Protein AF-A0A016V0Q5-F1 (afdb_monomer)

Secondary structure (DSSP, 8-state):
-----------TT--PPPP-S--THHHHHHHHHHHHHHHHHHHHHHHHHHHTT--HHHHHHHHHHHHHHHHHHHHHHHSTTT-EEEETTTTEEEE-TTS-HHHHHHHHHHHHHHHHHHHHHHHHHHHHHHHHTT---TT-HHHHHHHHHHHHHHHHHHHHHHHHHHS------HHHHHHHHHHHHHHHHHHHHHHHHH-HHHHHHHHHHHHHHHHHHHS-------------------------

Structure (mmCIF, N/CA/C/O backbone):
data_AF-A0A016V0Q5-F1
#
_entry.id   AF-A0A016V0Q5-F1
#
loop_
_atom_site.group_PDB
_atom_site.id
_atom_site.type_symbol
_atom_site.label_atom_id
_atom_site.label_alt_id
_atom_site.label_comp_id
_atom_site.label_asym_id
_atom_site.label_entity_id
_atom_site.label_seq_id
_atom_site.pdbx_PDB_ins_code
_atom_site.Cartn_x
_atom_site.Cartn_y
_atom_site.Cartn_z
_atom_site.occupancy
_atom_site.B_iso_or_equiv
_atom_site.auth_seq_id
_atom_site.auth_comp_id
_atom_site.auth_asym_id
_atom_site.auth_atom_id
_atom_site.pdbx_PDB_model_num
ATOM 1 N N . MET A 1 1 ? 42.766 -2.262 -59.649 1.00 47.91 1 MET A N 1
ATOM 2 C CA . MET A 1 1 ? 41.837 -3.301 -59.162 1.00 47.91 1 MET A CA 1
ATOM 3 C C . MET A 1 1 ? 42.446 -3.826 -57.871 1.00 47.91 1 MET A C 1
ATOM 5 O O . MET A 1 1 ? 43.380 -4.606 -57.930 1.00 47.91 1 MET A O 1
ATOM 9 N N . SER A 1 2 ? 42.075 -3.231 -56.739 1.00 48.84 2 SER A N 1
ATOM 10 C CA . SER A 1 2 ? 42.578 -3.596 -55.410 1.00 48.84 2 SER A CA 1
ATOM 11 C C . SER A 1 2 ? 41.352 -3.716 -54.520 1.00 48.84 2 SER A C 1
ATOM 13 O O . SER A 1 2 ? 40.612 -2.743 -54.363 1.00 48.84 2 SER A O 1
ATOM 15 N N . GLU A 1 3 ? 41.084 -4.938 -54.082 1.00 49.19 3 GLU A N 1
ATOM 16 C CA . GLU A 1 3 ? 39.946 -5.313 -53.258 1.00 49.19 3 GLU A CA 1
ATOM 17 C C . GLU A 1 3 ? 40.063 -4.684 -51.869 1.00 49.19 3 GLU A C 1
ATOM 19 O O . GLU A 1 3 ? 41.097 -4.765 -51.210 1.00 49.19 3 GLU A O 1
ATOM 24 N N . SER A 1 4 ? 38.969 -4.084 -51.416 1.00 66.00 4 SER A N 1
ATOM 25 C CA . SER A 1 4 ? 38.700 -3.865 -50.001 1.00 66.00 4 SER A CA 1
ATOM 26 C C . SER A 1 4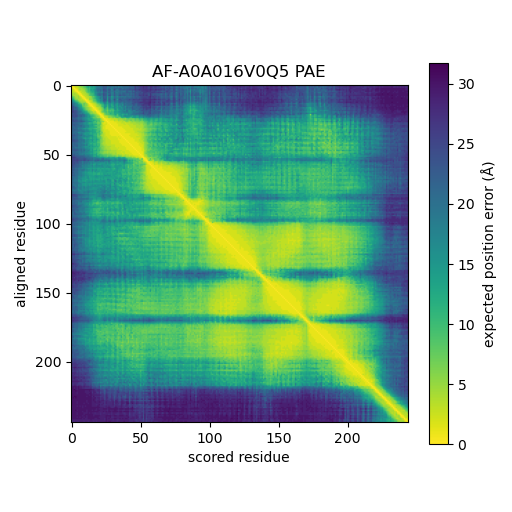 ? 37.339 -4.493 -49.730 1.00 66.00 4 SER A C 1
ATOM 28 O O . SER A 1 4 ? 36.365 -4.092 -50.373 1.00 66.00 4 SER A O 1
ATOM 30 N N . PRO A 1 5 ? 37.272 -5.539 -48.890 1.00 56.88 5 PRO A N 1
ATOM 31 C CA . PRO A 1 5 ? 36.269 -5.516 -47.829 1.00 56.88 5 PRO A CA 1
ATOM 32 C C . PRO A 1 5 ? 36.688 -6.340 -46.594 1.00 56.88 5 PRO A C 1
ATOM 34 O O . PRO A 1 5 ? 36.552 -7.556 -46.569 1.00 56.88 5 PRO A O 1
ATOM 37 N N . ASN A 1 6 ? 37.111 -5.669 -45.523 1.00 55.44 6 ASN A N 1
ATOM 38 C CA . ASN A 1 6 ? 36.956 -6.176 -44.152 1.00 55.44 6 ASN A CA 1
ATOM 39 C C . ASN A 1 6 ? 35.984 -5.205 -43.465 1.00 55.44 6 ASN A C 1
ATOM 41 O O . ASN A 1 6 ? 36.398 -4.202 -42.894 1.00 55.44 6 ASN A O 1
ATOM 45 N N . LEU A 1 7 ? 34.692 -5.251 -43.791 1.00 54.62 7 LEU A N 1
ATOM 46 C CA . LEU A 1 7 ? 33.702 -6.146 -43.181 1.00 54.62 7 LEU A CA 1
ATOM 47 C C . LEU A 1 7 ? 33.735 -6.051 -41.649 1.00 54.62 7 LEU A C 1
ATOM 49 O O . LEU A 1 7 ? 34.247 -6.912 -40.940 1.00 54.62 7 LEU A O 1
ATOM 53 N N . LEU A 1 8 ? 33.225 -4.900 -41.195 1.00 50.59 8 LEU A N 1
ATOM 54 C CA . LEU A 1 8 ? 32.386 -4.716 -40.013 1.00 50.59 8 LEU A CA 1
ATOM 55 C C . LEU A 1 8 ? 32.055 -6.032 -39.305 1.00 50.59 8 LEU A C 1
ATOM 57 O O . LEU A 1 8 ? 31.100 -6.727 -39.644 1.00 50.59 8 LEU A O 1
ATOM 61 N N . LYS A 1 9 ? 32.825 -6.330 -38.262 1.00 51.62 9 LYS A N 1
ATOM 62 C CA . LYS A 1 9 ? 32.357 -7.175 -37.172 1.00 51.62 9 LYS A CA 1
ATOM 63 C C . LYS A 1 9 ? 31.467 -6.288 -36.301 1.00 51.62 9 LYS A C 1
ATOM 65 O O . LYS A 1 9 ? 31.891 -5.772 -35.274 1.00 51.62 9 LYS A O 1
ATOM 70 N N . GLU A 1 10 ? 30.271 -6.001 -36.810 1.00 48.97 10 GLU A N 1
ATOM 71 C CA . GLU A 1 10 ? 29.167 -5.495 -36.003 1.00 48.97 10 GLU A CA 1
ATOM 72 C C . GLU A 1 10 ? 28.909 -6.539 -34.916 1.00 48.97 10 GLU A C 1
ATOM 74 O O . GLU A 1 10 ? 28.424 -7.636 -35.194 1.00 48.97 10 GLU A O 1
ATOM 79 N N . ASP A 1 11 ? 29.286 -6.211 -33.681 1.00 49.66 11 ASP A N 1
ATOM 80 C CA . ASP A 1 11 ? 28.879 -6.916 -32.464 1.00 49.66 11 ASP A CA 1
ATOM 81 C C . ASP A 1 11 ? 27.361 -6.719 -32.275 1.00 49.66 11 ASP A C 1
ATOM 83 O O . ASP A 1 11 ? 26.870 -5.987 -31.412 1.00 49.66 11 ASP A O 1
ATOM 87 N N . ALA A 1 12 ? 26.587 -7.354 -33.153 1.00 52.38 12 ALA A N 1
ATOM 88 C CA . ALA A 1 12 ? 25.134 -7.352 -33.185 1.00 52.38 12 ALA A CA 1
ATOM 89 C C . ALA A 1 12 ? 24.576 -8.279 -32.097 1.00 52.38 12 ALA A C 1
ATOM 91 O O . ALA A 1 12 ? 23.936 -9.285 -32.375 1.00 52.38 12 ALA A O 1
ATOM 92 N N . THR A 1 13 ? 24.857 -7.973 -30.832 1.00 51.50 13 THR A N 1
ATOM 93 C CA . THR A 1 13 ? 24.106 -8.510 -29.680 1.00 51.50 13 THR A CA 1
ATOM 94 C C . THR A 1 13 ? 24.112 -7.583 -28.464 1.00 51.50 13 THR A C 1
ATOM 96 O O . THR A 1 13 ? 23.565 -7.946 -27.422 1.00 51.50 13 THR A O 1
ATOM 99 N N . GLN A 1 14 ? 24.631 -6.353 -28.563 1.00 49.28 14 GLN A N 1
ATOM 100 C CA . GLN A 1 14 ? 24.276 -5.330 -27.580 1.00 49.28 14 GLN A CA 1
ATOM 101 C C . GLN A 1 14 ? 22.869 -4.822 -27.884 1.00 49.28 14 GLN A C 1
ATOM 103 O O . GLN A 1 14 ? 22.665 -3.872 -28.637 1.00 49.28 14 GLN A O 1
ATOM 108 N N . SER A 1 15 ? 21.886 -5.500 -27.285 1.00 51.50 15 SER A N 1
ATOM 109 C CA . SER A 1 15 ? 20.527 -4.983 -27.154 1.00 51.50 15 SER A CA 1
ATOM 110 C C . SER A 1 15 ? 20.625 -3.527 -26.685 1.00 51.50 15 SER A C 1
ATOM 112 O O . SER A 1 15 ? 21.307 -3.290 -25.680 1.00 51.50 15 SER A O 1
ATOM 114 N N . PRO A 1 16 ? 20.010 -2.561 -27.396 1.00 53.88 16 PRO A N 1
ATOM 115 C CA . PRO A 1 16 ? 20.148 -1.145 -27.092 1.00 53.88 16 PRO A CA 1
ATOM 116 C C . PRO A 1 16 ? 19.863 -0.938 -25.611 1.00 53.88 16 PRO A C 1
ATOM 118 O O . PRO A 1 16 ? 18.798 -1.316 -25.115 1.00 53.88 16 PRO A O 1
ATOM 121 N N . VAL A 1 17 ? 20.860 -0.420 -24.890 1.00 54.56 17 VAL A N 1
ATOM 122 C CA . VAL A 1 17 ? 20.711 -0.107 -23.472 1.00 54.56 17 VAL A CA 1
ATOM 123 C C . VAL A 1 17 ? 19.521 0.845 -23.381 1.00 54.56 17 VAL A C 1
ATOM 125 O O . VAL A 1 17 ? 19.552 1.887 -24.044 1.00 54.56 17 VAL A O 1
ATOM 128 N N . PRO A 1 18 ? 18.452 0.495 -22.638 1.00 54.84 18 PRO A N 1
ATOM 129 C CA . PRO A 1 18 ? 17.281 1.348 -22.567 1.00 54.84 18 PRO A CA 1
ATOM 130 C C . PRO A 1 18 ? 17.731 2.732 -22.086 1.00 54.84 18 PRO A C 1
ATOM 132 O O . PRO A 1 18 ? 18.557 2.807 -21.165 1.00 54.84 18 PRO A O 1
ATOM 135 N N . PRO A 1 19 ? 17.253 3.816 -22.724 1.00 54.72 19 PRO A N 1
ATOM 136 C CA . PRO A 1 19 ? 17.649 5.170 -22.369 1.00 54.72 19 PRO A CA 1
ATOM 137 C C . PRO A 1 19 ? 17.478 5.344 -20.864 1.00 54.72 19 PRO A C 1
ATOM 139 O O . PRO A 1 19 ? 16.467 4.925 -20.298 1.00 54.72 19 PRO A O 1
ATOM 142 N N . GLN A 1 20 ? 18.502 5.894 -20.206 1.00 51.09 20 GLN A N 1
ATOM 143 C CA . GLN A 1 20 ? 18.468 6.122 -18.767 1.00 51.09 20 GLN A CA 1
ATOM 144 C C . GLN A 1 20 ? 17.274 7.028 -18.454 1.00 51.09 20 GLN A C 1
ATOM 146 O O . GLN A 1 20 ? 17.322 8.232 -18.671 1.00 51.09 20 GLN A O 1
ATOM 151 N N . LEU A 1 21 ? 16.189 6.414 -17.984 1.00 54.53 21 LEU A N 1
ATOM 152 C CA . LEU A 1 21 ? 14.854 7.013 -17.938 1.00 54.53 21 LEU A CA 1
ATOM 153 C C . LEU A 1 21 ? 14.739 8.159 -16.926 1.00 54.53 21 LEU A C 1
ATOM 155 O O . LEU A 1 21 ? 13.796 8.938 -16.966 1.00 54.53 21 LEU A O 1
ATOM 159 N N . PHE A 1 22 ? 15.726 8.270 -16.043 1.00 50.59 22 PHE A N 1
ATOM 160 C CA . PHE A 1 22 ? 15.917 9.411 -15.170 1.00 50.59 22 PHE A CA 1
ATOM 161 C C . PHE A 1 22 ? 17.346 9.905 -15.366 1.00 50.59 22 PHE A C 1
ATOM 163 O O . PHE A 1 22 ? 18.276 9.107 -15.249 1.00 50.59 22 PHE A O 1
ATOM 170 N N . VAL A 1 23 ? 17.554 11.190 -15.631 1.00 56.53 23 VAL A N 1
ATOM 171 C CA . VAL A 1 23 ? 18.881 11.821 -15.619 1.00 56.53 23 VAL A CA 1
ATOM 172 C C . VAL A 1 23 ? 18.767 13.100 -14.795 1.00 56.53 23 VAL A C 1
ATOM 174 O O . VAL A 1 23 ? 17.852 13.888 -14.999 1.00 56.53 23 VAL A O 1
ATOM 177 N N . GLY A 1 24 ? 19.683 13.307 -13.847 1.00 68.31 24 GLY A N 1
ATOM 178 C CA . GLY A 1 24 ? 19.730 14.532 -13.046 1.00 68.31 24 GLY A CA 1
ATOM 179 C C . GLY A 1 24 ? 18.735 14.572 -11.880 1.00 68.31 24 GLY A C 1
ATOM 180 O O . GLY A 1 24 ? 18.613 13.615 -11.118 1.00 68.31 24 GLY A O 1
ATOM 181 N N . ILE A 1 25 ? 18.077 15.720 -11.714 1.00 66.75 25 ILE A N 1
ATOM 182 C CA . ILE A 1 25 ? 17.322 16.125 -10.515 1.00 66.75 25 ILE A CA 1
ATOM 183 C C . ILE A 1 25 ? 16.126 15.199 -10.207 1.00 66.75 25 ILE A C 1
ATOM 185 O O . ILE A 1 25 ? 15.835 14.938 -9.038 1.00 66.75 25 ILE A O 1
ATOM 189 N N . ASP A 1 26 ? 15.499 14.618 -11.231 1.00 56.09 26 ASP A N 1
ATOM 190 C CA . ASP A 1 26 ? 14.324 13.748 -11.078 1.00 56.09 26 ASP A CA 1
ATOM 191 C C . ASP A 1 26 ? 14.643 12.420 -10.367 1.00 56.09 26 ASP A C 1
ATOM 193 O O . ASP A 1 26 ? 13.790 11.866 -9.666 1.00 56.09 26 ASP A O 1
ATOM 197 N N . ARG A 1 27 ? 15.894 11.931 -10.464 1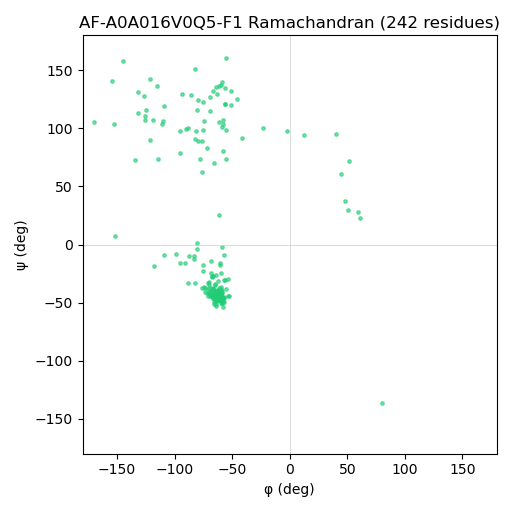.00 56.72 27 ARG A N 1
ATOM 198 C CA . ARG A 1 27 ? 16.356 10.764 -9.684 1.00 56.72 27 ARG A CA 1
ATOM 199 C C . ARG A 1 27 ? 16.323 11.064 -8.197 1.00 56.72 27 ARG A C 1
ATOM 201 O O . ARG A 1 27 ? 15.816 10.269 -7.413 1.00 56.72 27 ARG A O 1
ATOM 208 N N . THR A 1 28 ? 16.858 12.219 -7.815 1.00 63.59 28 THR A N 1
ATOM 209 C CA . THR A 1 28 ? 16.992 12.603 -6.411 1.00 63.59 28 THR A CA 1
ATOM 210 C C . THR A 1 28 ? 15.623 12.759 -5.761 1.00 63.59 28 THR A C 1
ATOM 212 O O . THR A 1 28 ? 15.415 12.247 -4.665 1.00 63.59 28 THR A O 1
ATOM 215 N N . TYR A 1 29 ? 14.661 13.385 -6.446 1.00 64.56 29 TYR A N 1
ATOM 216 C CA . TYR A 1 29 ? 13.299 13.509 -5.925 1.00 64.56 29 TYR A CA 1
ATOM 217 C C . TYR A 1 29 ? 12.587 12.165 -5.801 1.00 64.56 29 TYR A C 1
ATOM 219 O O . TYR A 1 29 ? 11.962 11.916 -4.775 1.00 64.56 29 TYR A O 1
ATOM 227 N N . THR A 1 30 ? 12.735 11.277 -6.787 1.00 57.47 30 THR A N 1
ATOM 228 C CA . THR A 1 30 ? 12.128 9.938 -6.739 1.00 57.47 30 THR A CA 1
ATOM 229 C C . THR A 1 30 ? 12.682 9.117 -5.572 1.00 57.47 30 THR A C 1
ATOM 231 O O . THR A 1 30 ? 11.919 8.524 -4.814 1.00 57.47 30 THR A O 1
ATOM 234 N N . VAL A 1 31 ? 14.003 9.146 -5.360 1.00 61.12 31 VAL A N 1
ATOM 235 C CA . VAL A 1 31 ? 14.663 8.449 -4.243 1.00 61.12 31 VAL A CA 1
ATOM 236 C C . VAL A 1 31 ? 14.261 9.040 -2.891 1.00 61.12 31 VAL A C 1
ATOM 238 O O . VAL A 1 31 ? 13.959 8.291 -1.962 1.00 61.12 31 VAL A O 1
ATOM 241 N N . LEU A 1 32 ? 14.225 10.371 -2.762 1.00 64.69 32 LEU A N 1
ATOM 242 C CA . LEU A 1 32 ? 13.793 11.034 -1.527 1.00 64.69 32 LEU A CA 1
ATOM 243 C C . LEU A 1 32 ? 12.330 10.721 -1.202 1.00 64.69 32 LEU A C 1
ATOM 245 O O . LEU A 1 32 ? 12.009 10.434 -0.051 1.00 64.69 32 LEU A O 1
ATOM 249 N N . TRP A 1 33 ? 11.463 10.733 -2.213 1.00 67.38 33 TRP A N 1
ATOM 250 C CA . TRP A 1 33 ? 10.048 10.408 -2.071 1.00 67.38 33 TRP A CA 1
ATOM 251 C C . TRP A 1 33 ? 9.839 8.954 -1.645 1.00 67.38 33 TRP A C 1
ATOM 253 O O . TRP A 1 33 ? 9.130 8.690 -0.675 1.00 67.38 33 TRP A O 1
ATOM 263 N N . TYR A 1 34 ? 10.520 8.015 -2.303 1.00 59.78 34 TYR A N 1
ATOM 264 C CA . TYR A 1 34 ? 10.454 6.597 -1.958 1.00 59.78 34 TYR A CA 1
ATOM 265 C C . TYR A 1 34 ? 10.977 6.325 -0.543 1.00 59.78 34 TYR A C 1
ATOM 267 O O . TYR A 1 34 ? 10.325 5.642 0.246 1.00 59.78 34 TYR A O 1
ATOM 275 N N . SER A 1 35 ? 12.119 6.916 -0.183 1.00 60.16 35 SER A N 1
ATOM 276 C CA . SER A 1 35 ? 12.680 6.822 1.168 1.00 60.16 35 SER A CA 1
ATOM 277 C C . SER A 1 35 ? 11.705 7.369 2.218 1.00 60.16 35 SER A C 1
ATOM 279 O O . SER A 1 35 ? 11.491 6.745 3.258 1.00 60.16 35 SER A O 1
ATOM 281 N N . PHE A 1 36 ? 11.033 8.486 1.930 1.00 69.38 36 PHE A N 1
ATOM 282 C CA . PHE A 1 36 ? 10.023 9.065 2.813 1.00 69.38 36 PHE A CA 1
ATOM 283 C C . PHE A 1 36 ? 8.787 8.167 2.984 1.00 69.38 36 PHE A C 1
ATOM 285 O O . PHE A 1 36 ? 8.355 7.933 4.115 1.00 69.38 36 PHE A O 1
ATOM 292 N N . LEU A 1 37 ? 8.229 7.629 1.895 1.00 64.75 37 LEU A N 1
ATOM 293 C CA . LEU A 1 37 ? 7.067 6.737 1.964 1.00 64.75 37 LEU A CA 1
ATOM 294 C C . LEU A 1 37 ? 7.406 5.418 2.669 1.00 64.75 37 LEU A C 1
ATOM 296 O O . LEU A 1 37 ? 6.677 4.989 3.561 1.00 64.75 37 LEU A O 1
ATOM 300 N N . SER A 1 38 ? 8.547 4.814 2.334 1.00 62.56 38 SER A N 1
ATOM 301 C CA . SER A 1 38 ? 9.012 3.563 2.941 1.00 62.56 38 SER A CA 1
ATOM 302 C C . SER A 1 38 ? 9.265 3.718 4.444 1.00 62.56 38 SER A C 1
ATOM 304 O O . SER A 1 38 ? 8.788 2.914 5.247 1.00 62.56 38 SER A O 1
ATOM 306 N N . THR A 1 39 ? 9.939 4.796 4.861 1.00 60.16 39 THR A N 1
ATOM 307 C CA . THR A 1 39 ? 10.167 5.069 6.290 1.00 60.16 39 THR A CA 1
ATOM 308 C C . THR A 1 39 ? 8.866 5.351 7.035 1.00 60.16 39 THR A C 1
ATOM 310 O O . THR A 1 39 ? 8.679 4.835 8.138 1.00 60.16 39 THR A O 1
ATOM 313 N N . SER A 1 40 ? 7.941 6.100 6.431 1.00 62.06 40 SER A N 1
ATOM 314 C CA . SER A 1 40 ? 6.627 6.380 7.020 1.00 62.06 40 SER A CA 1
ATOM 315 C C . SER A 1 40 ? 5.811 5.102 7.221 1.00 62.06 40 SER A C 1
ATOM 317 O O . SER A 1 40 ? 5.300 4.873 8.321 1.00 62.06 40 SER A O 1
ATOM 319 N N . SER A 1 41 ? 5.758 4.231 6.210 1.00 67.12 41 SER A N 1
ATOM 320 C CA . SER A 1 41 ? 5.031 2.961 6.296 1.00 67.12 41 SER A CA 1
ATOM 321 C C . SER A 1 41 ? 5.655 2.021 7.334 1.00 67.12 41 SER A C 1
ATOM 323 O O . SER A 1 41 ? 4.944 1.422 8.146 1.00 67.12 41 SER A O 1
ATOM 325 N N . LEU A 1 42 ? 6.990 1.951 7.407 1.00 66.56 42 LEU A N 1
ATOM 326 C CA . LEU A 1 42 ? 7.697 1.135 8.399 1.00 66.56 42 LEU A CA 1
ATOM 327 C C . LEU A 1 42 ? 7.437 1.631 9.827 1.00 66.56 42 LEU A C 1
ATOM 329 O O . LEU A 1 42 ? 7.144 0.826 10.713 1.00 66.56 42 LEU A O 1
ATOM 333 N N . ILE A 1 43 ? 7.475 2.947 10.060 1.00 70.06 43 ILE A N 1
ATOM 334 C CA . ILE A 1 43 ? 7.138 3.545 11.363 1.00 70.06 43 ILE A CA 1
ATOM 335 C C . ILE A 1 43 ? 5.700 3.195 11.755 1.00 70.06 43 ILE A C 1
ATOM 337 O O . ILE A 1 43 ? 5.447 2.827 12.905 1.00 70.06 43 ILE A O 1
ATOM 341 N N . LEU A 1 44 ? 4.767 3.260 10.805 1.00 69.94 44 LEU A N 1
ATOM 342 C CA . LEU A 1 44 ? 3.358 2.960 11.035 1.00 69.94 44 LEU A CA 1
ATOM 343 C C . LEU A 1 44 ? 3.134 1.481 11.394 1.00 69.94 44 LEU A C 1
ATOM 345 O O . LEU A 1 44 ? 2.424 1.180 12.357 1.00 69.94 44 LEU A O 1
ATOM 349 N N . HIS A 1 45 ? 3.809 0.559 10.706 1.00 68.50 45 HIS A N 1
ATOM 350 C CA . HIS A 1 45 ? 3.767 -0.871 11.020 1.00 68.50 45 HIS A CA 1
ATOM 351 C C . HIS A 1 45 ? 4.411 -1.190 12.372 1.00 68.50 45 HIS A C 1
ATOM 353 O O . HIS A 1 45 ? 3.834 -1.931 13.170 1.00 68.50 45 HIS A O 1
ATOM 359 N N . MET A 1 46 ? 5.567 -0.595 12.678 1.00 67.75 46 MET A N 1
ATOM 360 C CA . MET A 1 46 ? 6.229 -0.765 13.976 1.00 67.75 46 MET A CA 1
ATOM 361 C C . MET A 1 46 ? 5.358 -0.242 15.119 1.00 67.75 46 MET A C 1
ATOM 363 O O . MET A 1 46 ? 5.229 -0.903 16.152 1.00 67.75 46 MET A O 1
ATOM 367 N N . PHE A 1 47 ? 4.695 0.900 14.920 1.00 70.81 47 PHE A N 1
ATOM 368 C CA . PHE A 1 47 ? 3.729 1.433 15.873 1.00 70.81 47 PHE A CA 1
ATOM 369 C C . PHE A 1 47 ? 2.550 0.476 16.078 1.00 70.81 47 PHE A C 1
ATOM 371 O O . PHE A 1 47 ? 2.162 0.218 17.216 1.00 70.81 47 PHE A O 1
ATOM 378 N N . PHE A 1 48 ? 2.007 -0.098 15.002 1.00 64.88 48 PHE A N 1
ATOM 379 C CA . PHE A 1 48 ? 0.896 -1.046 15.082 1.00 64.88 48 PHE A CA 1
ATOM 380 C C . PHE A 1 48 ? 1.275 -2.336 15.821 1.00 64.88 48 PHE A C 1
ATOM 382 O O . PHE A 1 48 ? 0.532 -2.785 16.696 1.00 64.88 48 PHE A O 1
ATOM 389 N N . ILE A 1 49 ? 2.447 -2.906 15.523 1.00 69.00 49 ILE A N 1
ATOM 390 C CA . ILE A 1 49 ? 2.977 -4.092 16.212 1.00 69.00 49 ILE A CA 1
ATOM 391 C C . ILE A 1 49 ? 3.127 -3.809 17.712 1.00 69.00 49 ILE A C 1
ATOM 393 O O . ILE A 1 49 ? 2.695 -4.618 18.536 1.00 69.00 49 ILE A O 1
ATOM 397 N N . PHE A 1 50 ? 3.672 -2.643 18.069 1.00 65.44 50 PHE A N 1
ATOM 398 C CA . PHE A 1 50 ? 3.853 -2.243 19.463 1.00 65.44 50 PHE A CA 1
ATOM 399 C C . PHE A 1 50 ? 2.515 -2.008 20.182 1.00 65.44 50 PHE A C 1
ATOM 401 O O . PHE A 1 50 ? 2.309 -2.511 21.285 1.00 65.44 50 PHE A O 1
ATOM 408 N N . ALA A 1 51 ? 1.570 -1.318 19.537 1.00 64.69 51 ALA A N 1
ATOM 409 C CA . ALA A 1 51 ? 0.243 -1.027 20.085 1.00 64.69 51 ALA A CA 1
ATOM 410 C C . ALA A 1 51 ? -0.600 -2.289 20.331 1.00 64.69 51 ALA A C 1
ATOM 412 O O . ALA A 1 51 ? -1.488 -2.297 21.182 1.00 64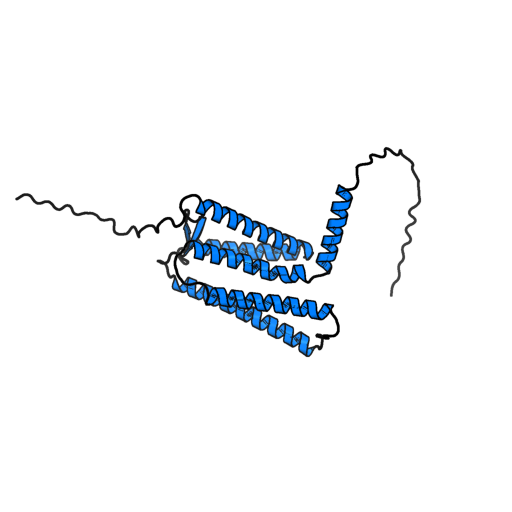.69 51 ALA A O 1
ATOM 413 N N . ARG A 1 52 ? -0.341 -3.372 19.592 1.00 65.50 52 ARG A N 1
ATOM 414 C CA . ARG A 1 52 ? -1.104 -4.619 19.709 1.00 65.50 52 ARG A CA 1
ATOM 415 C C . ARG A 1 52 ? -0.625 -5.519 20.855 1.00 65.50 52 ARG A C 1
ATOM 417 O O . ARG A 1 52 ? -1.319 -6.480 21.172 1.00 65.50 52 ARG A O 1
ATOM 424 N N . GLY A 1 53 ? 0.512 -5.208 21.491 1.00 62.78 53 GLY A N 1
ATOM 425 C CA . GLY A 1 53 ? 1.011 -5.932 22.669 1.00 62.78 53 GLY A CA 1
ATOM 426 C C . GLY A 1 53 ? 1.254 -7.426 22.426 1.00 62.78 53 GLY A C 1
ATOM 427 O O . GLY A 1 53 ? 1.109 -8.228 23.347 1.00 62.78 53 GLY A O 1
ATOM 428 N N . LEU A 1 54 ? 1.559 -7.802 21.180 1.00 62.44 54 LEU A N 1
ATOM 429 C CA . LEU A 1 54 ? 1.783 -9.189 20.773 1.00 62.44 54 LEU A CA 1
ATOM 430 C C . LEU A 1 54 ? 2.935 -9.815 21.573 1.00 62.44 54 LEU A C 1
ATOM 432 O O . LEU A 1 54 ? 3.962 -9.178 21.823 1.00 62.44 54 LEU A O 1
ATOM 436 N N . LEU A 1 55 ? 2.762 -11.079 21.967 1.00 66.25 55 LEU A N 1
ATOM 437 C CA . LEU A 1 55 ? 3.777 -11.824 22.705 1.00 66.25 55 LEU A CA 1
ATOM 438 C C . LEU A 1 55 ? 5.056 -11.945 21.866 1.00 66.25 55 LEU A C 1
ATOM 440 O O . LEU A 1 55 ? 5.016 -12.263 20.676 1.00 66.25 55 LEU A O 1
ATOM 444 N N . LEU A 1 56 ? 6.207 -11.735 22.511 1.00 72.06 56 LEU A N 1
ATOM 445 C CA . LEU A 1 56 ? 7.524 -11.715 21.862 1.00 72.06 56 LEU A CA 1
ATOM 446 C C . LEU A 1 56 ? 7.811 -12.985 21.035 1.00 72.06 56 LEU A C 1
ATOM 448 O O . LEU A 1 56 ? 8.550 -12.926 20.056 1.00 72.06 56 LEU A O 1
ATOM 452 N N . SER A 1 57 ? 7.241 -14.130 21.422 1.00 76.69 57 SER A N 1
ATOM 453 C CA . SER A 1 57 ? 7.383 -15.413 20.724 1.00 76.69 57 SER A CA 1
ATOM 454 C C . SER A 1 57 ? 6.666 -15.449 19.373 1.00 76.69 57 SER A C 1
ATOM 456 O O . SER A 1 57 ? 7.236 -15.945 18.403 1.00 76.69 57 SER A O 1
ATOM 458 N N . GLU A 1 58 ? 5.457 -14.894 19.280 1.00 76.00 58 GLU A N 1
ATOM 459 C CA . GLU A 1 58 ? 4.672 -14.873 18.037 1.00 76.00 58 GLU A CA 1
ATOM 460 C C . GLU A 1 58 ? 5.281 -13.907 17.018 1.00 76.00 58 GLU A C 1
ATOM 462 O O . GLU A 1 58 ? 5.383 -14.227 15.834 1.00 76.00 58 GLU A O 1
ATOM 467 N N . ILE A 1 59 ? 5.784 -12.760 17.492 1.00 74.81 59 ILE A N 1
ATOM 468 C CA . ILE A 1 59 ? 6.506 -11.795 16.652 1.00 74.81 59 ILE A CA 1
ATOM 469 C C . ILE A 1 59 ? 7.781 -12.425 16.084 1.00 74.81 59 ILE A C 1
ATOM 471 O O . ILE A 1 5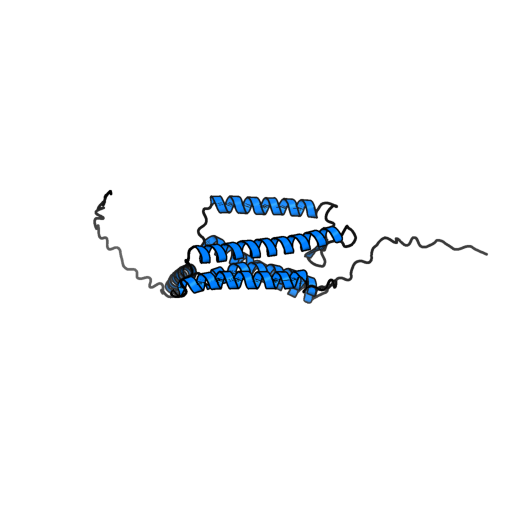9 ? 8.058 -12.267 14.899 1.00 74.81 59 ILE A O 1
ATOM 475 N N . ARG A 1 60 ? 8.546 -13.173 16.895 1.00 76.69 60 ARG A N 1
ATOM 476 C CA . ARG A 1 60 ? 9.764 -13.863 16.435 1.00 76.69 60 ARG A CA 1
ATOM 477 C C . ARG A 1 60 ? 9.472 -14.886 15.340 1.00 76.69 60 ARG A C 1
ATOM 479 O O . ARG A 1 60 ? 10.223 -14.940 14.372 1.00 76.69 60 ARG A O 1
ATOM 486 N N . LEU A 1 61 ? 8.396 -15.665 15.477 1.00 81.06 61 LEU A N 1
ATOM 487 C CA . LEU A 1 61 ? 8.003 -16.652 14.468 1.00 81.06 61 LEU A CA 1
ATOM 488 C C . LEU A 1 61 ? 7.574 -15.977 13.160 1.00 81.06 61 LEU A C 1
ATOM 490 O O . LEU A 1 61 ? 8.051 -16.366 12.097 1.00 81.06 61 LEU A O 1
ATOM 494 N N . MET A 1 62 ? 6.724 -14.945 13.232 1.00 71.75 62 MET A N 1
ATOM 495 C CA . MET A 1 62 ? 6.312 -14.184 12.047 1.00 71.75 62 MET A CA 1
ATOM 496 C C . MET A 1 62 ? 7.507 -13.523 11.358 1.00 71.75 62 MET A C 1
ATOM 498 O O . MET A 1 62 ? 7.642 -13.621 10.143 1.00 71.75 62 MET A O 1
ATOM 502 N N . LEU A 1 63 ? 8.408 -12.905 12.125 1.00 74.06 63 LEU A N 1
ATOM 503 C CA . LEU A 1 63 ? 9.606 -12.269 11.583 1.00 74.06 63 LEU A CA 1
ATOM 504 C C . LEU A 1 63 ? 10.529 -13.290 10.907 1.00 74.06 63 LEU A C 1
ATOM 506 O O . LEU A 1 63 ? 11.020 -13.032 9.812 1.00 74.06 63 LEU A O 1
ATOM 510 N N . ALA A 1 64 ? 10.730 -14.459 11.523 1.00 80.12 64 ALA A N 1
ATOM 511 C CA . ALA A 1 64 ? 11.506 -15.543 10.928 1.00 80.12 64 ALA A CA 1
ATOM 512 C C . ALA A 1 64 ? 10.871 -16.046 9.622 1.00 80.12 64 ALA A C 1
ATOM 514 O O . ALA A 1 64 ? 11.579 -16.220 8.636 1.00 80.12 64 ALA A O 1
ATOM 515 N N . ALA A 1 65 ? 9.546 -16.221 9.583 1.00 73.75 65 ALA A N 1
ATOM 516 C CA . ALA A 1 65 ? 8.833 -16.638 8.376 1.00 73.75 65 ALA A CA 1
ATOM 517 C C . ALA A 1 65 ? 8.955 -15.606 7.240 1.00 73.75 65 ALA A C 1
ATOM 519 O O . ALA A 1 65 ? 9.266 -15.981 6.111 1.00 73.75 65 ALA A O 1
ATOM 520 N N . ILE A 1 66 ? 8.783 -14.313 7.544 1.00 73.00 66 ILE A N 1
ATOM 521 C CA . ILE A 1 66 ? 8.951 -13.212 6.578 1.00 73.00 66 ILE A CA 1
ATOM 522 C C . ILE A 1 66 ? 10.385 -13.180 6.040 1.00 73.00 66 ILE A C 1
ATOM 524 O O . ILE A 1 66 ? 10.596 -13.031 4.840 1.00 73.00 66 ILE A O 1
ATOM 528 N N . LEU A 1 67 ? 11.375 -13.359 6.915 1.00 71.62 67 LEU A N 1
ATOM 529 C CA . LEU A 1 67 ? 12.788 -13.351 6.551 1.00 71.62 67 LEU A CA 1
ATOM 530 C C . LEU A 1 67 ? 13.151 -14.551 5.664 1.00 71.62 67 LEU A C 1
ATOM 532 O O . LEU A 1 67 ? 13.811 -14.366 4.645 1.00 71.62 67 LEU A O 1
ATOM 536 N N . ILE A 1 68 ? 12.669 -15.758 5.983 1.00 80.44 68 ILE A N 1
ATOM 537 C CA . ILE A 1 68 ? 12.849 -16.949 5.134 1.00 80.44 68 ILE A CA 1
ATOM 538 C C . ILE A 1 68 ? 12.194 -16.739 3.767 1.00 80.44 68 ILE A C 1
ATOM 540 O O . ILE A 1 68 ? 12.833 -16.982 2.745 1.00 80.44 68 ILE A O 1
ATOM 544 N N . PHE A 1 69 ? 10.950 -16.256 3.738 1.00 72.94 69 PHE A N 1
ATOM 545 C CA . PHE A 1 69 ? 10.250 -15.946 2.494 1.00 72.94 69 PHE A CA 1
ATOM 546 C C . PHE A 1 69 ? 11.041 -14.943 1.642 1.00 72.94 69 PHE A C 1
ATOM 548 O O . PHE A 1 69 ? 11.255 -15.181 0.455 1.00 72.94 69 PHE A O 1
ATOM 555 N N . HIS A 1 70 ? 11.557 -13.875 2.254 1.00 69.06 70 HIS A N 1
ATOM 556 C CA . HIS A 1 70 ? 12.385 -12.887 1.570 1.00 69.06 70 HIS A CA 1
ATOM 557 C C . HIS A 1 70 ? 13.668 -13.502 0.996 1.00 69.06 70 HIS A C 1
ATOM 559 O O . HIS A 1 70 ? 13.981 -13.265 -0.167 1.00 69.06 70 HIS A O 1
ATOM 565 N N . PHE A 1 71 ? 14.379 -14.344 1.754 1.00 73.38 71 PHE A N 1
ATOM 566 C CA . PHE A 1 71 ? 15.566 -15.039 1.245 1.00 73.38 71 PHE A CA 1
ATOM 567 C C . PHE A 1 71 ? 15.248 -15.951 0.061 1.00 73.38 71 PHE A C 1
ATOM 569 O O . PHE A 1 71 ? 16.003 -15.954 -0.907 1.00 73.38 71 PHE A O 1
ATOM 576 N N . VAL A 1 72 ? 14.131 -16.684 0.098 1.00 77.44 72 VAL A N 1
ATOM 577 C CA . VAL A 1 72 ? 13.693 -17.515 -1.033 1.00 77.44 72 VAL A CA 1
ATOM 578 C C . VAL A 1 72 ? 13.437 -16.649 -2.264 1.00 77.44 72 VAL A C 1
ATOM 580 O O . VAL A 1 72 ? 13.947 -16.966 -3.334 1.00 77.44 72 VAL A O 1
ATOM 583 N N . VAL A 1 73 ? 12.725 -15.528 -2.120 1.00 66.88 73 VAL A N 1
ATOM 584 C CA . VAL A 1 73 ? 12.479 -14.591 -3.228 1.00 66.88 73 VAL A CA 1
ATOM 585 C C . VAL A 1 73 ? 13.787 -14.012 -3.763 1.00 66.88 73 VAL A C 1
ATOM 587 O O . VAL A 1 73 ? 13.981 -13.992 -4.970 1.00 66.88 73 VAL A O 1
ATOM 590 N N . VAL A 1 74 ? 14.717 -13.598 -2.899 1.00 66.31 74 VAL A N 1
ATOM 591 C CA . VAL A 1 74 ? 16.028 -13.083 -3.322 1.00 66.31 74 VAL A CA 1
ATOM 592 C C . VAL A 1 74 ? 16.818 -14.153 -4.072 1.00 66.31 74 VAL A C 1
ATOM 594 O O . VAL A 1 74 ? 17.357 -13.859 -5.135 1.00 66.31 74 VAL A O 1
ATOM 597 N N . ILE A 1 75 ? 16.868 -15.391 -3.572 1.00 77.19 75 ILE A N 1
ATOM 598 C CA . ILE A 1 75 ? 17.551 -16.501 -4.250 1.00 77.19 75 ILE A CA 1
ATOM 599 C C . ILE A 1 75 ? 16.920 -16.737 -5.621 1.00 77.19 75 ILE A C 1
ATOM 601 O O . ILE A 1 75 ? 17.636 -16.742 -6.616 1.00 77.19 75 ILE A O 1
ATOM 605 N N . LEU A 1 76 ? 15.592 -16.860 -5.695 1.00 69.00 76 LEU A N 1
ATOM 606 C CA . LEU A 1 76 ? 14.878 -17.067 -6.954 1.00 69.00 76 LEU A CA 1
ATOM 607 C C . LEU A 1 76 ? 15.104 -15.904 -7.934 1.00 69.00 76 LEU A C 1
ATOM 609 O O . LEU A 1 76 ? 15.347 -16.150 -9.113 1.00 69.00 76 LEU A O 1
ATOM 613 N N . SER A 1 77 ? 15.109 -14.657 -7.460 1.00 59.41 77 SER A N 1
ATOM 614 C CA . SER A 1 77 ? 15.392 -13.467 -8.274 1.00 59.41 77 SER A CA 1
ATOM 615 C C . SER A 1 77 ? 16.840 -13.399 -8.764 1.00 59.41 77 SER A C 1
ATOM 617 O O . SER A 1 77 ? 17.085 -12.829 -9.820 1.00 59.41 77 SER A O 1
ATOM 619 N N . ASN A 1 78 ? 17.795 -13.984 -8.032 1.00 62.81 78 ASN A N 1
ATOM 620 C CA . ASN A 1 78 ? 19.193 -14.102 -8.466 1.00 62.81 78 ASN A CA 1
ATOM 621 C C . ASN A 1 78 ? 19.432 -15.307 -9.386 1.00 62.81 78 ASN A C 1
ATOM 623 O O . ASN A 1 78 ? 20.496 -15.408 -9.996 1.00 62.81 78 ASN A O 1
ATOM 627 N N . THR A 1 79 ? 18.473 -16.230 -9.492 1.00 73.69 79 THR A N 1
ATOM 628 C CA . THR A 1 79 ? 18.550 -17.298 -10.486 1.00 73.69 79 THR A CA 1
ATOM 629 C C . THR A 1 79 ? 18.065 -16.821 -11.846 1.00 73.69 79 THR A C 1
ATOM 631 O O . THR A 1 79 ? 17.148 -16.015 -11.983 1.00 73.69 79 THR A O 1
ATOM 634 N N . ASP A 1 80 ? 18.628 -17.440 -12.874 1.00 62.47 80 ASP A N 1
ATOM 635 C CA . ASP A 1 80 ? 18.262 -17.276 -14.276 1.00 62.47 80 ASP A CA 1
ATOM 636 C C . ASP A 1 80 ? 16.783 -17.571 -14.605 1.00 62.47 80 ASP A C 1
ATOM 638 O O . ASP A 1 80 ? 16.340 -17.310 -15.725 1.00 62.47 80 ASP A O 1
ATOM 642 N N . LEU A 1 81 ? 16.014 -18.111 -13.653 1.00 62.91 81 LEU A N 1
ATOM 643 C CA . LEU A 1 81 ? 14.624 -18.515 -13.841 1.00 62.91 81 LEU A CA 1
ATOM 644 C C . LEU A 1 81 ? 13.650 -17.335 -13.963 1.00 62.91 81 LEU A C 1
ATOM 646 O O . LEU A 1 81 ? 12.736 -17.401 -14.780 1.00 62.91 81 LEU A O 1
ATOM 650 N N . LEU A 1 82 ? 13.813 -16.285 -13.148 1.00 60.09 82 LEU A N 1
ATOM 651 C CA . LEU A 1 82 ? 12.835 -15.187 -13.052 1.00 60.09 82 LEU A CA 1
ATOM 652 C C . LEU A 1 82 ? 13.210 -13.951 -13.877 1.00 60.09 82 LEU A C 1
ATOM 654 O O . LEU A 1 82 ? 12.400 -13.036 -14.002 1.00 60.09 82 LEU A O 1
ATOM 658 N N . GLY A 1 83 ? 14.417 -13.912 -14.453 1.00 63.62 83 GLY A N 1
ATOM 659 C CA . GLY A 1 83 ? 14.835 -12.815 -15.329 1.00 63.62 83 GLY A CA 1
ATOM 660 C C . GLY A 1 83 ? 14.857 -11.446 -14.645 1.00 63.62 83 GLY A C 1
ATOM 661 O O . GLY A 1 83 ? 14.753 -10.431 -15.326 1.00 63.62 83 GLY A O 1
ATOM 662 N N . VAL A 1 84 ? 14.964 -11.382 -13.318 1.00 65.69 84 VAL A N 1
ATOM 663 C CA . VAL A 1 84 ? 15.024 -10.113 -12.588 1.00 65.69 84 VAL A CA 1
ATOM 664 C C . VAL A 1 84 ? 16.477 -9.655 -12.550 1.00 65.69 84 VAL A C 1
ATOM 666 O O . VAL A 1 84 ? 17.365 -10.414 -12.171 1.00 65.69 84 VAL A O 1
ATOM 669 N N . ARG A 1 85 ? 16.744 -8.412 -12.950 1.00 74.88 85 ARG A N 1
ATOM 670 C CA . ARG A 1 85 ? 18.080 -7.820 -12.849 1.00 74.88 85 ARG A CA 1
ATOM 671 C C . ARG A 1 85 ? 18.043 -6.565 -12.006 1.00 74.88 85 ARG A C 1
ATOM 673 O O . ARG A 1 85 ? 17.114 -5.765 -12.115 1.00 74.88 85 ARG A O 1
ATOM 680 N N . TRP A 1 86 ? 19.084 -6.365 -11.213 1.00 75.31 86 TRP A N 1
ATOM 681 C CA . TRP A 1 86 ? 19.307 -5.076 -10.583 1.00 75.31 86 TRP A CA 1
ATOM 682 C C . TRP A 1 86 ? 19.695 -4.059 -11.659 1.00 75.31 86 TRP A C 1
ATOM 684 O O . TRP A 1 86 ? 20.587 -4.318 -12.471 1.00 75.31 86 TRP A O 1
ATOM 694 N N . LEU A 1 87 ? 18.992 -2.928 -11.714 1.00 73.06 87 LEU A N 1
ATOM 695 C CA . LEU A 1 87 ? 19.295 -1.855 -12.650 1.00 73.06 87 LEU A CA 1
ATOM 696 C C . LEU A 1 87 ? 19.823 -0.643 -11.884 1.00 73.06 87 LEU A C 1
ATOM 698 O O . LEU A 1 87 ? 19.052 0.123 -11.308 1.00 73.06 87 LEU A O 1
ATOM 702 N N . ASP A 1 88 ? 21.140 -0.435 -11.937 1.00 72.75 88 ASP A N 1
ATOM 703 C CA . ASP A 1 88 ? 21.807 0.636 -11.185 1.00 72.75 88 ASP A CA 1
ATOM 704 C C . ASP A 1 88 ? 21.260 2.034 -11.507 1.00 72.75 88 ASP A C 1
ATOM 706 O O . ASP A 1 88 ? 21.223 2.917 -10.655 1.00 72.75 88 ASP A O 1
ATOM 710 N N . SER A 1 89 ? 20.788 2.255 -12.735 1.00 67.62 89 SER A N 1
ATOM 711 C CA . SER A 1 89 ? 20.221 3.548 -13.131 1.00 67.62 89 SER A CA 1
ATOM 712 C C . SER A 1 89 ? 18.897 3.878 -12.436 1.00 67.62 89 SER A C 1
ATOM 714 O O . SER A 1 89 ? 18.563 5.058 -12.325 1.00 67.62 89 SER A O 1
ATOM 716 N N . LEU A 1 90 ? 18.160 2.863 -11.978 1.00 63.47 90 LEU A N 1
ATOM 717 C CA . LEU A 1 90 ? 16.887 3.004 -11.271 1.00 63.47 90 LEU A CA 1
ATOM 718 C C . LEU A 1 90 ? 16.989 2.656 -9.786 1.00 63.47 90 LEU A C 1
ATOM 720 O O . LEU A 1 90 ? 16.027 2.892 -9.064 1.00 63.47 90 LEU A O 1
ATOM 724 N N . MET A 1 91 ? 18.125 2.099 -9.339 1.00 69.69 91 MET A N 1
ATOM 725 C CA . MET A 1 91 ? 18.291 1.553 -7.984 1.00 69.69 91 MET A CA 1
ATOM 726 C C . MET A 1 91 ? 17.122 0.630 -7.605 1.00 69.69 91 MET A C 1
ATOM 728 O O . MET A 1 91 ? 16.633 0.646 -6.478 1.00 69.69 91 MET A O 1
ATOM 732 N N . SER A 1 92 ? 16.639 -0.133 -8.587 1.00 68.50 92 SER A N 1
ATOM 733 C CA . SER A 1 92 ? 15.485 -1.010 -8.453 1.00 68.50 92 SER A CA 1
ATOM 734 C C . SER A 1 92 ? 15.681 -2.278 -9.278 1.00 68.50 92 SER A C 1
ATOM 736 O O . SER A 1 92 ? 16.486 -2.331 -10.218 1.00 68.50 92 SER A O 1
ATOM 738 N N . TRP A 1 93 ? 14.947 -3.316 -8.899 1.00 68.00 93 TRP A N 1
ATOM 739 C CA . TRP A 1 93 ? 14.886 -4.577 -9.615 1.00 68.00 93 TRP A CA 1
ATOM 740 C C . TRP A 1 93 ? 13.941 -4.427 -10.808 1.00 68.00 93 TRP A C 1
ATOM 742 O O . TRP A 1 93 ? 12.788 -4.044 -10.651 1.00 68.00 93 TRP A O 1
ATOM 752 N N . MET A 1 94 ? 14.424 -4.728 -12.012 1.00 69.94 94 MET A N 1
ATOM 753 C CA . MET A 1 94 ? 13.618 -4.702 -13.231 1.00 69.94 94 MET A CA 1
ATOM 754 C C . MET A 1 94 ? 13.506 -6.109 -13.808 1.00 69.94 94 MET A C 1
ATOM 756 O O . MET A 1 94 ? 14.501 -6.833 -13.906 1.00 69.94 94 MET A O 1
ATOM 760 N N . ILE A 1 95 ? 12.300 -6.482 -14.230 1.00 67.00 95 ILE A N 1
ATOM 761 C CA . ILE A 1 95 ? 12.060 -7.737 -14.945 1.00 67.00 95 ILE A CA 1
ATOM 762 C C . ILE A 1 95 ? 12.563 -7.576 -16.380 1.00 67.00 95 ILE A C 1
ATOM 764 O O . ILE A 1 95 ? 12.147 -6.674 -17.108 1.00 67.00 95 ILE A O 1
ATOM 768 N N . MET A 1 96 ? 13.483 -8.441 -16.797 1.00 67.00 96 MET A N 1
ATOM 769 C CA . MET A 1 96 ? 13.964 -8.485 -18.170 1.00 67.00 96 MET A CA 1
ATOM 770 C C . MET A 1 96 ? 12.854 -9.003 -19.087 1.00 67.00 96 MET A C 1
ATOM 772 O O . MET A 1 96 ? 12.504 -10.180 -19.051 1.00 67.00 96 MET A O 1
ATOM 776 N N . SER A 1 97 ? 12.365 -8.157 -19.995 1.00 63.38 97 SER A N 1
ATOM 777 C CA . SER A 1 97 ? 11.371 -8.555 -21.005 1.00 63.38 97 SER A CA 1
ATOM 778 C C . SER A 1 97 ? 11.854 -9.673 -21.939 1.00 63.38 97 SER A C 1
ATOM 780 O O . SER A 1 97 ? 11.041 -10.321 -22.588 1.00 63.38 97 SER A O 1
ATOM 782 N N . SER A 1 98 ? 13.165 -9.923 -22.013 1.00 60.59 98 SER A N 1
ATOM 783 C CA . SER A 1 98 ? 13.746 -10.996 -22.826 1.00 60.59 98 SER A CA 1
ATOM 784 C C . SER A 1 98 ? 13.556 -12.394 -22.231 1.00 60.59 98 SER A C 1
ATOM 786 O O . SER A 1 98 ? 13.701 -13.378 -22.955 1.00 60.59 98 SER A O 1
ATOM 788 N N . ARG A 1 99 ? 13.235 -12.513 -20.934 1.00 63.41 99 ARG A N 1
ATOM 789 C CA . ARG A 1 99 ? 13.186 -13.797 -20.225 1.00 63.41 99 ARG A CA 1
ATOM 790 C C . ARG A 1 99 ? 11.792 -14.026 -19.638 1.00 63.41 99 ARG A C 1
ATOM 792 O O . ARG A 1 99 ? 11.494 -13.631 -18.523 1.00 63.41 99 ARG A O 1
ATOM 799 N N . ASN A 1 100 ? 10.940 -14.654 -20.449 1.00 68.50 100 ASN A N 1
ATOM 800 C CA . ASN A 1 100 ? 9.578 -15.102 -20.127 1.00 68.50 100 ASN A CA 1
ATOM 801 C C . ASN A 1 100 ? 8.700 -14.087 -19.344 1.00 68.50 100 ASN A C 1
ATOM 803 O O . ASN A 1 100 ? 8.220 -14.398 -18.250 1.00 68.50 100 ASN A O 1
ATOM 807 N N . PRO A 1 101 ? 8.435 -12.892 -19.911 1.00 70.88 101 PRO A N 1
ATOM 808 C CA . PRO A 1 101 ? 7.615 -11.858 -19.264 1.00 70.88 101 PRO A CA 1
ATOM 809 C C . PRO A 1 101 ? 6.186 -12.335 -18.956 1.00 70.88 101 PRO A C 1
ATOM 811 O O . PRO A 1 101 ? 5.558 -11.857 -18.014 1.00 70.88 101 PRO A O 1
ATOM 814 N N . TYR A 1 102 ? 5.698 -13.327 -19.706 1.00 77.25 102 TYR A N 1
ATOM 815 C CA . TYR A 1 102 ? 4.389 -13.937 -19.498 1.00 77.25 102 TYR A CA 1
ATOM 816 C C . TYR A 1 102 ? 4.256 -14.603 -18.130 1.00 77.25 102 TYR A C 1
ATOM 818 O O . TYR A 1 102 ? 3.210 -14.475 -17.506 1.00 77.25 102 TYR A O 1
ATOM 826 N N . VAL A 1 103 ? 5.294 -15.281 -17.628 1.00 74.06 103 VAL A N 1
ATOM 827 C CA . VAL A 1 103 ? 5.219 -15.944 -16.313 1.00 74.06 103 VAL A CA 1
ATOM 828 C C . VAL A 1 103 ? 5.064 -14.919 -15.198 1.00 74.06 103 VAL A C 1
ATOM 830 O O . VAL A 1 103 ? 4.237 -15.114 -14.312 1.00 74.06 103 VAL A O 1
ATOM 833 N N . TYR A 1 104 ? 5.811 -13.815 -15.264 1.00 69.75 104 TYR A N 1
ATOM 834 C CA . TYR A 1 104 ? 5.693 -12.746 -14.278 1.00 69.75 104 TYR A CA 1
ATOM 835 C C . TYR A 1 104 ? 4.310 -12.093 -14.326 1.00 69.75 104 TYR A C 1
ATOM 837 O O . TYR A 1 104 ? 3.670 -11.934 -13.291 1.00 69.75 104 TYR A O 1
ATOM 845 N N . TRP A 1 105 ? 3.820 -11.781 -15.527 1.00 78.44 105 TRP A N 1
ATOM 846 C CA . TRP A 1 105 ? 2.492 -11.202 -15.713 1.00 78.44 105 TRP A CA 1
ATOM 847 C C . TRP A 1 105 ? 1.382 -12.119 -15.180 1.00 78.44 105 TRP A C 1
ATOM 849 O O . TRP A 1 105 ? 0.549 -11.677 -14.390 1.00 78.44 105 TRP A O 1
ATOM 859 N N . VAL A 1 106 ? 1.418 -13.414 -15.526 1.00 80.50 106 VAL A N 1
ATOM 860 C CA . VAL A 1 106 ? 0.457 -14.410 -15.025 1.00 80.50 106 VAL A CA 1
ATOM 861 C C . VAL A 1 106 ? 0.535 -14.519 -13.507 1.00 80.50 106 VAL A C 1
ATOM 863 O O . VAL A 1 106 ? -0.501 -14.560 -12.853 1.00 80.50 106 VAL A O 1
ATOM 866 N N . PHE A 1 107 ? 1.738 -14.559 -12.931 1.00 74.06 107 PHE A N 1
ATOM 867 C CA . PHE A 1 107 ? 1.905 -14.673 -11.485 1.00 74.06 107 PHE A CA 1
ATOM 868 C C . PHE A 1 107 ? 1.396 -13.429 -10.749 1.00 74.06 107 PHE A C 1
ATOM 870 O O . PHE A 1 107 ? 0.688 -13.563 -9.755 1.00 74.06 107 PHE A O 1
ATOM 877 N N . ASN A 1 108 ? 1.706 -12.231 -11.250 1.00 78.88 108 ASN A N 1
ATOM 878 C CA . ASN A 1 108 ? 1.240 -10.972 -10.674 1.00 78.88 108 ASN A CA 1
ATOM 879 C C . ASN A 1 108 ? -0.289 -10.861 -10.733 1.00 78.88 108 ASN A C 1
ATOM 881 O O . ASN A 1 108 ? -0.933 -10.619 -9.714 1.00 78.88 108 ASN A O 1
ATOM 885 N N . SER A 1 109 ? -0.878 -11.135 -11.901 1.00 84.06 109 SER A N 1
ATOM 886 C CA . SER A 1 109 ? -2.333 -11.152 -12.072 1.00 84.06 109 SER A CA 1
ATOM 887 C C . SER A 1 109 ? -2.980 -12.197 -11.157 1.00 84.06 109 SER A C 1
ATOM 889 O O . SER A 1 109 ? -3.881 -11.873 -10.384 1.00 84.06 109 SER A O 1
ATOM 891 N N . LEU A 1 110 ? -2.461 -13.431 -11.126 1.00 81.25 110 LEU A N 1
ATOM 892 C CA . LEU A 1 110 ? -2.960 -14.490 -10.245 1.00 81.25 110 LEU A CA 1
ATOM 893 C C . LEU A 1 110 ? -2.915 -14.077 -8.767 1.00 81.25 110 LEU A C 1
ATOM 895 O O . LEU A 1 110 ? -3.900 -14.271 -8.057 1.00 81.25 110 LEU A O 1
ATOM 899 N N . CYS A 1 111 ? -1.809 -13.491 -8.304 1.00 79.25 111 CYS A N 1
ATOM 900 C CA . CYS A 1 111 ? -1.684 -12.979 -6.941 1.00 79.25 111 CYS A CA 1
ATOM 901 C C . CYS A 1 111 ? -2.725 -11.892 -6.646 1.00 79.25 111 CYS A C 1
ATOM 903 O O . CYS A 1 111 ? -3.389 -11.968 -5.611 1.00 79.25 111 CYS A O 1
ATOM 905 N N . ASN A 1 112 ? -2.936 -10.943 -7.563 1.00 83.06 112 ASN A N 1
ATOM 906 C CA . ASN A 1 112 ? -3.945 -9.891 -7.414 1.00 83.06 112 ASN A CA 1
ATOM 907 C C . ASN A 1 112 ? -5.361 -10.473 -7.295 1.00 83.06 112 ASN A C 1
ATOM 909 O O . ASN A 1 112 ? -6.102 -10.107 -6.378 1.00 83.06 112 ASN A O 1
ATOM 913 N N . TYR A 1 113 ? -5.724 -11.435 -8.150 1.00 86.12 113 TYR A N 1
ATOM 914 C CA . TYR A 1 113 ? -7.014 -12.129 -8.068 1.00 86.12 113 TYR A CA 1
ATOM 915 C C . TYR A 1 113 ? -7.169 -12.928 -6.777 1.00 86.12 113 TYR A C 1
ATOM 917 O O . TYR A 1 113 ? -8.240 -12.904 -6.172 1.00 86.12 113 TYR A O 1
ATOM 925 N N . VAL A 1 114 ? -6.125 -13.635 -6.337 1.00 79.25 114 VAL A N 1
ATOM 926 C CA . VAL A 1 114 ? -6.163 -14.413 -5.092 1.00 79.25 114 VAL A CA 1
ATOM 927 C C . VAL A 1 114 ? -6.371 -13.490 -3.898 1.00 79.25 114 VAL A C 1
ATOM 929 O O . VAL A 1 114 ? -7.250 -13.766 -3.085 1.00 79.25 114 VAL A O 1
ATOM 932 N N . VAL A 1 115 ? -5.628 -12.384 -3.801 1.00 80.69 115 VAL A N 1
ATOM 933 C CA . VAL A 1 115 ? -5.787 -11.405 -2.714 1.00 80.69 115 VAL A CA 1
ATOM 934 C C . VAL A 1 115 ? -7.203 -10.828 -2.716 1.00 80.69 115 VAL A C 1
ATOM 936 O O . VAL A 1 115 ? -7.878 -10.866 -1.686 1.00 80.69 115 VAL A O 1
ATOM 939 N N . ALA A 1 116 ? -7.698 -10.381 -3.872 1.00 84.12 116 ALA A N 1
ATOM 940 C CA . ALA A 1 116 ? -9.042 -9.824 -3.988 1.00 84.12 116 ALA A CA 1
ATOM 941 C C . ALA A 1 116 ? -10.136 -10.844 -3.638 1.00 84.12 116 ALA A C 1
ATOM 943 O O . ALA A 1 116 ? -11.068 -10.524 -2.898 1.00 84.12 116 ALA A O 1
ATOM 944 N N . LEU A 1 117 ? -10.017 -12.084 -4.118 1.00 83.62 117 LEU A N 1
ATOM 945 C CA . LEU A 1 117 ? -10.981 -13.150 -3.853 1.00 83.62 117 LEU A CA 1
ATOM 946 C C . LEU A 1 117 ? -10.980 -13.561 -2.380 1.00 83.62 117 LEU A C 1
ATOM 948 O O . LEU A 1 117 ? -12.050 -13.695 -1.787 1.00 83.62 117 LEU A O 1
ATOM 952 N N . VAL A 1 118 ? -9.799 -13.760 -1.788 1.00 82.38 118 VAL A N 1
ATOM 953 C CA . VAL A 1 118 ? -9.652 -14.134 -0.374 1.00 82.38 118 VAL A CA 1
ATOM 954 C C . VAL A 1 118 ? -10.254 -13.056 0.512 1.00 82.38 118 VAL A C 1
ATOM 956 O O . VAL A 1 118 ? -11.039 -13.385 1.402 1.00 82.38 118 VAL A O 1
ATOM 959 N N . ASN A 1 119 ? -9.961 -11.786 0.240 1.00 82.56 119 ASN A N 1
ATOM 960 C CA . ASN A 1 119 ? -10.523 -10.681 1.000 1.00 82.56 119 ASN A CA 1
ATOM 961 C C . ASN A 1 119 ? -12.042 -10.616 0.825 1.00 82.56 119 ASN A C 1
ATOM 963 O O . ASN A 1 119 ? -12.777 -10.698 1.811 1.00 82.56 119 ASN A O 1
ATOM 967 N N . LEU A 1 120 ? -12.544 -10.582 -0.412 1.00 86.06 120 LEU A N 1
ATOM 968 C CA . LEU A 1 120 ? -13.982 -10.547 -0.683 1.00 86.06 120 LEU A CA 1
ATOM 969 C C . LEU A 1 120 ? -14.723 -11.700 0.013 1.00 86.06 120 LEU A C 1
ATOM 971 O O . LEU A 1 120 ? -15.763 -11.477 0.641 1.00 86.06 120 LEU A O 1
ATOM 975 N N . ALA A 1 121 ? -14.179 -12.917 -0.044 1.00 86.00 121 ALA A N 1
ATOM 976 C CA . ALA A 1 121 ? -14.741 -14.088 0.618 1.00 86.00 121 ALA A CA 1
ATOM 977 C C . ALA A 1 121 ? -14.695 -13.961 2.148 1.00 86.00 121 ALA A C 1
ATOM 979 O O . ALA A 1 121 ? -15.722 -14.145 2.807 1.00 86.00 121 ALA A O 1
ATOM 980 N N . ALA A 1 122 ? -13.542 -13.609 2.721 1.00 84.81 122 ALA A N 1
ATOM 981 C CA . ALA A 1 122 ? -13.365 -13.459 4.163 1.00 84.81 122 ALA A CA 1
ATOM 982 C C . ALA A 1 122 ? -14.325 -12.413 4.744 1.00 84.81 122 ALA A C 1
ATOM 984 O O . ALA A 1 122 ? -14.992 -12.674 5.749 1.00 84.81 122 ALA A O 1
ATOM 985 N N . TYR A 1 123 ? -14.465 -11.261 4.088 1.00 84.31 123 TYR A N 1
ATOM 986 C CA . TYR A 1 123 ? -15.355 -10.195 4.538 1.00 84.31 123 TYR A CA 1
ATOM 987 C C . TYR A 1 123 ? -16.831 -10.521 4.318 1.00 84.31 123 TYR A C 1
ATOM 989 O O . TYR A 1 123 ? -17.645 -10.244 5.201 1.00 84.31 123 TYR A O 1
ATOM 997 N N . SER A 1 124 ? -17.184 -11.182 3.213 1.00 87.25 124 SER A N 1
ATOM 998 C CA . SER A 1 124 ? -18.547 -11.686 2.999 1.00 87.25 124 SER A CA 1
ATOM 999 C C . SER A 1 124 ? -18.949 -12.674 4.095 1.00 87.25 124 SER A C 1
ATOM 1001 O O . SER A 1 124 ? -20.040 -12.568 4.657 1.00 87.25 124 SER A O 1
ATOM 1003 N N . ILE A 1 125 ? -18.049 -13.591 4.470 1.00 85.75 125 ILE A N 1
ATOM 1004 C CA . ILE A 1 125 ? -18.257 -14.534 5.577 1.00 85.75 125 ILE A CA 1
ATOM 1005 C C . ILE A 1 125 ? -18.365 -13.787 6.909 1.00 85.75 125 ILE A C 1
ATOM 1007 O O . ILE A 1 125 ? -19.273 -14.075 7.687 1.00 85.75 125 ILE A O 1
ATOM 1011 N N . LEU A 1 126 ? -17.488 -12.817 7.179 1.00 84.06 126 LEU A N 1
ATOM 1012 C CA . LEU A 1 126 ? -17.521 -12.023 8.410 1.00 84.06 126 LEU A CA 1
ATOM 1013 C C . LEU A 1 126 ? -18.868 -11.301 8.566 1.00 84.06 126 LEU A C 1
ATOM 1015 O O . LEU A 1 126 ? -19.507 -11.406 9.613 1.00 84.06 126 LEU A O 1
ATOM 1019 N N . ILE A 1 127 ? -19.328 -10.619 7.515 1.00 83.56 127 ILE A N 1
ATOM 1020 C CA . ILE A 1 127 ? -20.619 -9.921 7.497 1.00 83.56 127 ILE A CA 1
ATOM 1021 C C . ILE A 1 127 ? -21.766 -10.924 7.656 1.00 83.56 127 ILE A C 1
ATOM 1023 O O . ILE A 1 127 ? -22.663 -10.698 8.469 1.00 83.56 127 ILE A O 1
ATOM 1027 N N . ALA A 1 128 ? -21.723 -12.063 6.960 1.00 86.56 128 ALA A N 1
ATOM 1028 C CA . ALA A 1 128 ? -22.736 -13.109 7.082 1.00 86.56 128 ALA A CA 1
ATOM 1029 C C . ALA A 1 128 ? -22.806 -13.697 8.502 1.00 86.56 128 ALA A C 1
ATOM 1031 O O . ALA A 1 128 ? -23.898 -13.934 9.021 1.00 86.56 128 ALA A O 1
ATOM 1032 N N . LEU A 1 129 ? -21.665 -13.907 9.165 1.00 84.12 129 LEU A N 1
ATOM 1033 C CA . LEU A 1 129 ? -21.599 -14.370 10.553 1.00 84.12 129 LEU A CA 1
ATOM 1034 C C . LEU A 1 129 ? -22.153 -13.324 11.524 1.00 84.12 129 LEU A C 1
ATOM 1036 O O . LEU A 1 129 ? -22.921 -13.677 12.423 1.00 84.12 129 LEU A O 1
ATOM 1040 N N . LEU A 1 130 ? -21.802 -12.051 11.335 1.00 82.81 130 LEU A N 1
ATOM 1041 C CA . LEU A 1 130 ? -22.326 -10.939 12.132 1.00 82.81 130 LEU A CA 1
ATOM 1042 C C . LEU A 1 130 ? -23.849 -10.817 11.982 1.00 82.81 130 LEU A C 1
ATOM 1044 O O . LEU A 1 130 ? -24.556 -10.671 12.983 1.00 82.81 130 LEU A O 1
ATOM 1048 N N . TRP A 1 131 ? -24.352 -10.962 10.754 1.00 81.81 131 TRP A N 1
ATOM 1049 C CA . TRP A 1 131 ? -25.780 -10.959 10.444 1.00 81.81 131 TRP A CA 1
ATOM 1050 C C . TRP A 1 131 ? -26.507 -12.140 11.090 1.00 81.81 131 TRP A C 1
ATOM 1052 O O . TRP A 1 131 ? -27.484 -11.952 11.816 1.00 81.81 131 TRP A O 1
ATOM 1062 N N . ARG A 1 132 ? -26.003 -13.367 10.897 1.00 86.81 132 ARG A N 1
ATOM 1063 C CA . ARG A 1 132 ? -26.603 -14.589 11.459 1.00 86.81 132 ARG A CA 1
ATOM 1064 C C . ARG A 1 132 ? -26.676 -14.559 12.979 1.00 86.81 132 ARG A C 1
ATOM 1066 O O . ARG A 1 132 ? -27.658 -15.019 13.550 1.00 86.81 132 ARG A O 1
ATOM 1073 N N . ARG A 1 133 ? -25.657 -14.010 13.639 1.00 84.62 133 ARG A N 1
ATOM 1074 C CA . ARG A 1 133 ? -25.618 -13.908 15.102 1.00 84.62 133 ARG A CA 1
ATOM 1075 C C . ARG A 1 133 ? -26.435 -12.732 15.654 1.00 84.62 133 ARG A C 1
ATOM 1077 O O . ARG A 1 133 ? -26.443 -12.552 16.866 1.00 84.62 133 ARG A O 1
ATOM 1084 N N . LYS A 1 134 ? -27.110 -11.943 14.799 1.00 78.50 134 LYS A N 1
ATOM 1085 C CA . LYS A 1 134 ? -27.819 -10.700 15.167 1.00 78.50 134 LYS A CA 1
ATOM 1086 C C . LYS A 1 134 ? -26.947 -9.742 15.993 1.00 78.50 134 LYS A C 1
ATOM 1088 O O . LYS A 1 134 ? -27.454 -8.977 16.806 1.00 78.50 134 LYS A O 1
ATOM 1093 N N . LEU A 1 135 ? -25.630 -9.788 15.778 1.00 65.38 135 LEU A N 1
ATOM 1094 C CA . LEU A 1 135 ? -24.657 -8.939 16.474 1.00 65.38 135 LEU A CA 1
ATOM 1095 C C . LEU A 1 135 ? -24.581 -7.532 15.867 1.00 65.38 135 LEU A C 1
ATOM 1097 O O . LEU A 1 135 ? -23.846 -6.696 16.373 1.00 65.38 135 LEU A O 1
ATOM 1101 N N . ILE A 1 136 ? -25.321 -7.282 14.783 1.00 66.94 136 ILE A N 1
ATOM 1102 C CA . ILE A 1 136 ? -25.471 -5.965 14.168 1.00 66.94 136 ILE A CA 1
ATOM 1103 C C . ILE A 1 136 ? -26.753 -5.352 14.732 1.00 66.94 136 ILE A C 1
ATOM 1105 O O . ILE A 1 136 ? -27.814 -5.392 14.107 1.00 66.94 136 ILE A O 1
ATOM 1109 N N . SER A 1 137 ? -26.677 -4.830 15.954 1.00 63.25 137 SER A N 1
ATOM 1110 C CA . SER A 1 137 ? -27.724 -3.973 16.490 1.00 63.25 137 SER A CA 1
ATOM 1111 C C . SER A 1 137 ? -27.373 -2.537 16.108 1.00 63.25 137 SER A C 1
ATOM 1113 O O . SER A 1 137 ? -26.555 -1.873 16.746 1.00 63.25 137 SER A O 1
ATOM 1115 N N . PHE A 1 138 ? -28.004 -2.021 15.047 1.00 65.31 138 PHE A N 1
ATOM 1116 C CA . PHE A 1 138 ? -27.820 -0.635 14.577 1.00 65.31 138 PHE A CA 1
ATOM 1117 C C . PHE A 1 138 ? -28.171 0.437 15.625 1.00 65.31 138 PHE A C 1
ATOM 1119 O O . PHE A 1 138 ? -27.995 1.630 15.396 1.00 65.31 138 PHE A O 1
ATOM 1126 N N . THR A 1 139 ? -28.627 0.032 16.803 1.00 70.75 139 THR A N 1
ATOM 1127 C CA . THR A 1 139 ? -28.940 0.910 17.921 1.00 70.75 139 THR A CA 1
ATOM 1128 C C . THR A 1 139 ? -27.683 1.429 18.633 1.00 70.75 139 THR A C 1
ATOM 1130 O O . THR A 1 139 ? -27.741 2.473 19.283 1.00 70.75 139 THR A O 1
ATOM 1133 N N . ARG A 1 140 ? -26.523 0.749 18.535 1.00 74.31 140 ARG A N 1
ATOM 1134 C CA . ARG A 1 140 ? -25.312 1.125 19.291 1.00 74.31 140 ARG A CA 1
ATOM 1135 C C . ARG A 1 140 ? -24.218 1.721 18.402 1.00 74.31 140 ARG A C 1
ATOM 1137 O O . ARG A 1 140 ? -23.614 1.055 17.568 1.00 74.31 140 ARG A O 1
ATOM 1144 N N . SER A 1 141 ? -23.849 2.971 18.684 1.00 77.38 141 SER A N 1
ATOM 1145 C CA . SER A 1 141 ? -22.839 3.741 17.931 1.00 77.38 141 SER A CA 1
ATOM 1146 C C . SER A 1 141 ? -21.425 3.138 17.898 1.00 77.38 141 SER A C 1
ATOM 1148 O O . SER A 1 141 ? -20.604 3.557 17.086 1.00 77.38 141 SER A O 1
ATOM 1150 N N . ASN A 1 142 ? -21.109 2.176 18.770 1.00 76.81 142 ASN A N 1
ATOM 1151 C CA . ASN A 1 142 ? -19.828 1.464 18.738 1.00 76.81 142 ASN A CA 1
ATOM 1152 C C . ASN A 1 142 ? -19.820 0.313 17.719 1.00 76.81 142 ASN A C 1
ATOM 1154 O O . ASN A 1 142 ? -18.779 0.063 17.122 1.00 76.81 142 ASN A O 1
ATOM 1158 N N . GLU A 1 143 ? -20.955 -0.356 17.503 1.00 78.19 143 GLU A N 1
ATOM 1159 C CA . GLU A 1 143 ? -21.067 -1.482 16.562 1.00 78.19 143 GLU A CA 1
ATOM 1160 C C . GLU A 1 143 ? -20.984 -0.976 15.121 1.00 78.19 143 GLU A C 1
ATOM 1162 O O . GLU A 1 143 ? -20.178 -1.480 14.341 1.00 78.19 143 GLU A O 1
ATOM 1167 N N . ILE A 1 144 ? -21.691 0.123 14.828 1.00 81.50 144 ILE A N 1
ATOM 1168 C CA . ILE A 1 144 ? -21.639 0.805 13.525 1.00 81.50 144 ILE A CA 1
ATOM 1169 C C . ILE A 1 144 ? -20.202 1.183 13.145 1.00 81.50 144 ILE A C 1
ATOM 1171 O O . ILE A 1 144 ? -19.818 1.069 11.985 1.00 81.50 144 ILE A O 1
ATOM 1175 N N . LYS A 1 145 ? -19.378 1.612 14.109 1.00 83.25 145 LYS A N 1
ATOM 1176 C CA . LYS A 1 145 ? -17.982 1.995 13.844 1.00 83.25 145 LYS A CA 1
ATOM 1177 C C . LYS A 1 145 ? -17.121 0.807 13.433 1.00 83.25 145 LYS A C 1
ATOM 1179 O O . LYS A 1 145 ? -16.323 0.947 12.515 1.00 83.25 145 LYS A O 1
ATOM 1184 N N . MET A 1 146 ? -17.308 -0.348 14.072 1.00 82.44 146 MET A N 1
ATOM 1185 C CA . MET A 1 146 ? -16.585 -1.570 13.711 1.00 82.44 146 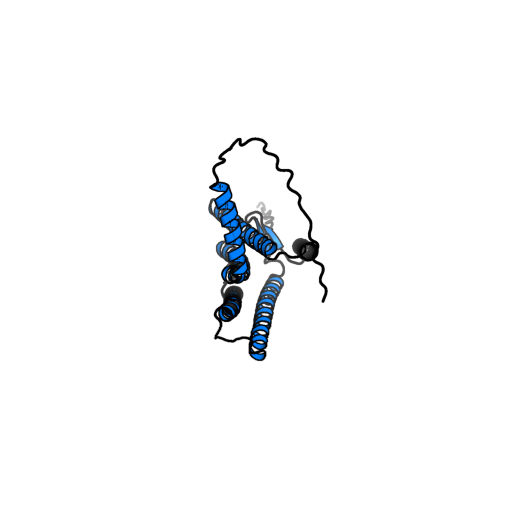MET A CA 1
ATOM 1186 C C . MET A 1 146 ? -16.993 -2.059 12.319 1.00 82.44 146 MET A C 1
ATOM 1188 O O . MET A 1 146 ? -16.134 -2.389 11.507 1.00 82.44 146 MET A O 1
ATOM 1192 N N . THR A 1 147 ? -18.292 -2.049 12.007 1.00 85.12 147 THR A N 1
ATOM 1193 C CA . THR A 1 147 ? -18.773 -2.435 10.672 1.00 85.12 147 THR A CA 1
ATOM 1194 C C . THR A 1 147 ? -18.329 -1.448 9.596 1.00 85.12 147 THR A C 1
ATOM 1196 O O . THR A 1 147 ? -17.951 -1.869 8.509 1.00 85.12 147 THR A O 1
ATOM 1199 N N . LEU A 1 148 ? -18.315 -0.145 9.901 1.00 86.00 148 LEU A N 1
ATOM 1200 C CA . LEU A 1 148 ? -17.862 0.898 8.978 1.00 86.00 148 LEU A CA 1
ATOM 1201 C C . LEU A 1 148 ? -16.362 0.788 8.697 1.00 86.00 148 LEU A C 1
ATOM 1203 O O . LEU A 1 148 ? -15.941 0.975 7.562 1.00 86.00 148 LEU A O 1
ATOM 1207 N N . GLN A 1 149 ? -15.565 0.454 9.713 1.00 88.69 149 GLN A N 1
ATOM 1208 C CA . GLN A 1 149 ? -14.138 0.203 9.555 1.00 88.69 149 GLN A CA 1
ATOM 1209 C C . GLN A 1 149 ? -13.883 -0.942 8.568 1.00 88.69 149 GLN A C 1
ATOM 1211 O O . GLN A 1 149 ? -13.099 -0.778 7.638 1.00 88.69 149 GLN A O 1
ATOM 1216 N N . VAL A 1 150 ? -14.563 -2.078 8.758 1.00 86.06 150 VAL A N 1
ATOM 1217 C CA . VAL A 1 150 ? -14.440 -3.239 7.865 1.00 86.06 150 VAL A CA 1
ATOM 1218 C C . VAL A 1 150 ? -14.909 -2.890 6.454 1.00 86.06 150 VAL A C 1
ATOM 1220 O O . VAL A 1 150 ? 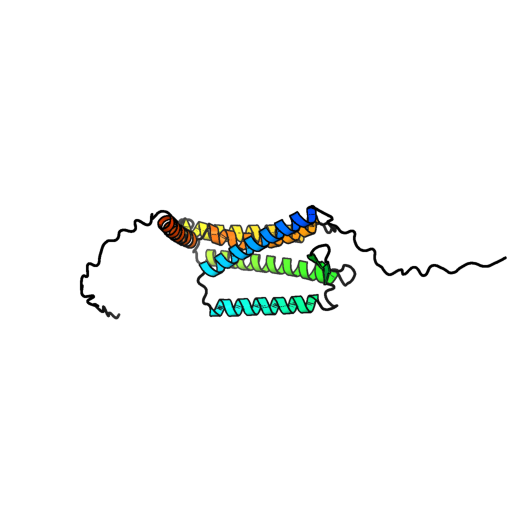-14.216 -3.193 5.490 1.00 86.06 150 VAL A O 1
ATOM 1223 N N . LEU A 1 151 ? -16.047 -2.206 6.323 1.00 87.44 151 LEU A N 1
ATOM 1224 C CA . LEU A 1 151 ? -16.574 -1.795 5.022 1.00 87.44 151 LEU A CA 1
ATOM 1225 C C . LEU A 1 151 ? -15.612 -0.856 4.280 1.00 87.44 151 LEU A C 1
ATOM 1227 O O . LEU A 1 151 ? -15.406 -1.017 3.080 1.00 87.44 151 LEU A O 1
ATOM 1231 N N . CYS A 1 152 ? -15.011 0.101 4.991 1.00 90.25 152 CYS A N 1
ATOM 1232 C CA . CYS A 1 152 ? -14.016 1.016 4.437 1.00 90.25 152 CYS A CA 1
ATOM 1233 C C . CYS A 1 152 ? -12.794 0.250 3.913 1.00 90.25 152 CYS A C 1
ATOM 1235 O O . CYS A 1 152 ? -12.389 0.460 2.775 1.00 90.25 152 CYS A O 1
ATOM 1237 N N . MET A 1 153 ? -12.275 -0.696 4.700 1.00 89.44 153 MET A N 1
ATOM 1238 C CA . MET A 1 153 ? -11.146 -1.544 4.312 1.00 89.44 153 MET A CA 1
ATOM 1239 C C . MET A 1 153 ? -11.440 -2.346 3.037 1.00 89.44 153 MET A C 1
ATOM 1241 O O . MET A 1 153 ? -10.686 -2.244 2.076 1.00 89.44 153 MET A O 1
ATOM 1245 N N . VAL A 1 154 ? -12.583 -3.041 2.983 1.00 88.94 154 VAL A N 1
ATOM 1246 C CA . VAL A 1 154 ? -13.020 -3.804 1.798 1.00 88.94 154 VAL A CA 1
ATOM 1247 C C . VAL A 1 154 ? -13.141 -2.913 0.571 1.00 88.94 154 VAL A C 1
ATOM 1249 O O . VAL A 1 154 ? -12.695 -3.271 -0.513 1.00 88.94 154 VAL A O 1
ATOM 1252 N N . THR A 1 155 ? -13.767 -1.747 0.736 1.00 90.44 155 THR A N 1
ATOM 1253 C CA . THR A 1 155 ? -13.993 -0.822 -0.377 1.00 90.44 155 THR A CA 1
ATOM 1254 C C . THR A 1 155 ? -12.661 -0.352 -0.949 1.00 90.44 155 THR A C 1
ATOM 1256 O O . THR A 1 155 ? -12.477 -0.374 -2.161 1.00 90.44 155 THR A O 1
ATOM 1259 N N . CYS A 1 156 ? -11.714 0.018 -0.087 1.00 91.44 156 CYS A N 1
ATOM 1260 C CA . CYS A 1 156 ? -10.379 0.407 -0.515 1.00 91.44 156 CYS A CA 1
ATOM 1261 C C . CYS A 1 156 ? -9.638 -0.732 -1.223 1.00 91.44 156 CYS A C 1
ATOM 1263 O O . CYS A 1 156 ? -9.077 -0.505 -2.288 1.00 91.44 156 CYS A O 1
ATOM 1265 N N . GLU A 1 157 ? -9.658 -1.949 -0.680 1.00 89.75 157 GLU A N 1
ATOM 1266 C CA . GLU A 1 157 ? -9.011 -3.109 -1.307 1.00 89.75 157 GLU A CA 1
ATOM 1267 C C . GLU A 1 157 ? -9.571 -3.406 -2.700 1.00 89.75 157 GLU A C 1
ATOM 1269 O O . GLU A 1 157 ? -8.807 -3.636 -3.633 1.00 89.75 157 GLU A O 1
ATOM 1274 N N . VAL A 1 158 ? -10.896 -3.339 -2.869 1.00 90.25 158 VAL A N 1
ATOM 1275 C CA . VAL A 1 158 ? -11.539 -3.512 -4.179 1.00 90.25 158 VAL A CA 1
ATOM 1276 C C . VAL A 1 158 ? -11.127 -2.397 -5.143 1.00 90.25 158 VAL A C 1
ATOM 1278 O O . VAL A 1 158 ? -10.872 -2.674 -6.312 1.00 90.25 158 VAL A O 1
ATOM 1281 N N . LEU A 1 159 ? -11.018 -1.149 -4.675 1.00 92.50 159 LEU A N 1
ATOM 1282 C CA . LEU A 1 159 ? -10.550 -0.033 -5.503 1.00 92.50 159 LEU A CA 1
ATOM 1283 C C . LEU A 1 159 ? -9.096 -0.218 -5.954 1.00 92.50 159 LEU A C 1
ATOM 1285 O O . LEU A 1 159 ? -8.809 -0.002 -7.129 1.00 92.50 159 LEU A O 1
ATOM 1289 N N . PHE A 1 160 ? 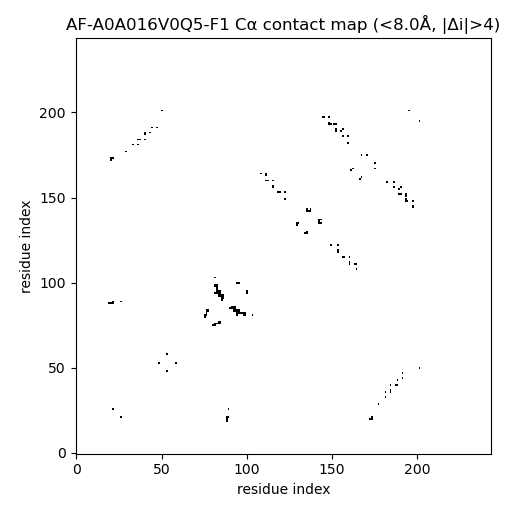-8.197 -0.644 -5.062 1.00 91.38 160 PHE A N 1
ATOM 1290 C CA . PHE A 1 160 ? -6.807 -0.948 -5.420 1.00 91.38 160 PHE A CA 1
ATOM 1291 C C . PHE A 1 160 ? -6.705 -2.134 -6.373 1.00 91.38 160 PHE A C 1
ATOM 1293 O O . PHE A 1 160 ? -5.951 -2.064 -7.336 1.00 91.38 160 PHE A O 1
ATOM 1300 N N . PHE A 1 161 ? -7.502 -3.183 -6.163 1.00 90.62 161 PHE A N 1
ATOM 1301 C CA . PHE A 1 161 ? -7.572 -4.308 -7.090 1.00 90.62 161 PHE A CA 1
ATOM 1302 C C . PHE A 1 161 ? -7.999 -3.856 -8.492 1.00 90.62 161 PHE A C 1
ATOM 1304 O O . PHE A 1 161 ? -7.327 -4.175 -9.468 1.00 90.62 161 PHE A O 1
ATOM 1311 N N . ILE A 1 162 ? -9.071 -3.060 -8.599 1.00 91.75 162 ILE A N 1
ATOM 1312 C CA . ILE A 1 162 ? -9.523 -2.508 -9.886 1.00 91.75 162 ILE A CA 1
ATOM 1313 C C . ILE A 1 162 ? -8.426 -1.635 -10.509 1.00 91.75 162 ILE A C 1
ATOM 1315 O O . ILE A 1 162 ? -8.185 -1.709 -11.712 1.00 91.75 162 ILE A O 1
ATOM 1319 N N . PHE A 1 163 ? -7.756 -0.816 -9.698 1.00 90.75 163 PHE A N 1
ATOM 1320 C CA . PHE A 1 163 ? -6.665 0.038 -10.151 1.00 90.75 163 PHE A CA 1
ATOM 1321 C C . PHE A 1 163 ? -5.467 -0.767 -10.677 1.00 90.75 163 PHE A C 1
ATOM 1323 O O . PHE A 1 163 ? -4.936 -0.424 -11.730 1.00 90.75 163 PHE A O 1
ATOM 1330 N N . TRP A 1 164 ? -5.058 -1.843 -10.004 1.00 88.44 164 TRP A N 1
ATOM 1331 C CA . TRP A 1 164 ? -3.932 -2.667 -10.448 1.00 88.44 164 TRP A CA 1
ATOM 1332 C C . TRP A 1 164 ? -4.263 -3.542 -11.651 1.00 88.44 164 TRP A C 1
ATOM 1334 O O . TRP A 1 164 ? -3.444 -3.644 -12.558 1.00 88.44 164 TRP A O 1
ATOM 1344 N N . GLU A 1 165 ? -5.454 -4.139 -11.690 1.00 89.00 165 GLU A N 1
ATOM 1345 C CA . GLU A 1 165 ? -5.844 -5.044 -12.775 1.00 89.00 165 GLU A CA 1
ATOM 1346 C C . GLU A 1 165 ? -6.211 -4.285 -14.061 1.00 89.00 165 GLU A C 1
ATOM 1348 O O . GLU A 1 165 ? -5.889 -4.734 -15.157 1.00 89.00 165 GLU A O 1
ATOM 1353 N N . PHE A 1 166 ? -6.864 -3.121 -13.950 1.00 89.12 166 PHE A N 1
ATOM 1354 C CA . PHE A 1 166 ? -7.393 -2.392 -15.114 1.00 89.12 166 PHE A CA 1
ATOM 1355 C C . PHE A 1 166 ? -6.786 -1.000 -15.326 1.00 89.12 166 PHE A C 1
ATOM 1357 O O . PHE A 1 166 ? -6.940 -0.423 -16.403 1.00 89.12 166 PHE A O 1
ATOM 1364 N N . GLY A 1 167 ? -6.151 -0.417 -14.308 1.00 82.62 167 GLY A N 1
ATOM 1365 C CA . GLY A 1 167 ? -5.746 0.992 -14.298 1.00 82.62 167 GLY A CA 1
ATOM 1366 C C . GLY A 1 167 ? -4.305 1.268 -14.723 1.00 82.62 167 GLY A C 1
ATOM 1367 O O . GLY A 1 167 ? -3.998 2.417 -15.038 1.00 82.62 167 GLY A O 1
ATOM 1368 N N . LEU A 1 168 ? -3.429 0.260 -14.763 1.00 77.44 168 LEU A N 1
ATOM 1369 C CA . LEU A 1 168 ? -2.030 0.414 -15.172 1.00 77.44 168 LEU A CA 1
ATOM 1370 C C . LEU A 1 168 ? -1.865 0.069 -16.664 1.00 77.44 168 LEU A C 1
ATOM 1372 O O . LEU A 1 168 ? -1.751 -1.104 -17.015 1.00 77.44 168 LEU A O 1
ATOM 1376 N N . PRO A 1 169 ? -1.846 1.060 -17.581 1.00 67.06 169 PRO A N 1
ATOM 1377 C CA . PRO A 1 169 ? -1.493 0.798 -18.970 1.00 67.06 169 PRO A CA 1
ATOM 1378 C C . PRO A 1 169 ? -0.033 0.330 -19.049 1.00 67.06 169 PRO A C 1
ATOM 1380 O O . PRO A 1 169 ? 0.837 0.972 -18.463 1.00 67.06 169 PRO A O 1
ATOM 1383 N N . GLU A 1 170 ? 0.242 -0.721 -19.833 1.00 64.50 170 GLU A N 1
ATOM 1384 C CA . GLU A 1 170 ? 1.556 -1.378 -20.049 1.00 64.50 170 GLU A CA 1
ATOM 1385 C C . GLU A 1 170 ? 2.662 -0.486 -20.668 1.00 64.50 170 GLU A C 1
ATOM 1387 O O . GLU A 1 170 ? 3.583 -0.945 -21.345 1.00 64.50 170 GLU A O 1
ATOM 1392 N N . LYS A 1 171 ? 2.596 0.832 -20.502 1.00 57.91 171 LYS A N 1
ATOM 1393 C CA . LYS A 1 171 ? 3.566 1.751 -21.085 1.00 57.91 171 LYS A CA 1
ATOM 1394 C C . LYS A 1 171 ? 4.815 1.772 -20.209 1.00 57.91 171 LYS A C 1
ATOM 1396 O O . LYS A 1 171 ? 4.776 2.214 -19.068 1.00 57.91 171 LYS A O 1
ATOM 1401 N N . PHE A 1 172 ? 5.942 1.325 -20.751 1.00 61.06 172 PHE A N 1
ATOM 1402 C CA . PHE A 1 172 ? 7.253 1.465 -20.120 1.00 61.06 172 PHE A CA 1
ATOM 1403 C C . PHE A 1 172 ? 7.550 2.952 -19.868 1.00 61.06 172 PHE A C 1
ATOM 1405 O O . PHE A 1 172 ? 7.842 3.706 -20.796 1.00 61.06 172 PHE A O 1
ATOM 1412 N N . GLY A 1 173 ? 7.424 3.391 -18.615 1.00 71.38 173 GLY A N 1
ATOM 1413 C CA . GLY A 1 173 ? 7.577 4.789 -18.229 1.00 71.38 173 GLY A CA 1
ATOM 1414 C C . GLY A 1 173 ? 8.010 4.930 -16.775 1.00 71.38 173 GLY A C 1
ATOM 1415 O O . GLY A 1 173 ? 7.523 4.220 -15.902 1.00 71.38 173 GLY A O 1
ATOM 1416 N N . ALA A 1 174 ? 8.909 5.880 -16.521 1.00 71.88 174 ALA A N 1
ATOM 1417 C CA . ALA A 1 174 ? 9.452 6.207 -15.201 1.00 71.88 174 ALA A CA 1
ATOM 1418 C C . ALA A 1 174 ? 8.334 6.470 -14.190 1.00 71.88 174 ALA A C 1
ATOM 1420 O O . ALA A 1 174 ? 8.333 5.944 -13.083 1.00 71.88 174 ALA A O 1
ATOM 1421 N N . TRP A 1 175 ? 7.342 7.241 -14.628 1.00 76.38 175 TRP A N 1
ATOM 1422 C CA . TRP A 1 175 ? 6.167 7.572 -13.840 1.00 76.38 175 TRP A CA 1
ATOM 1423 C C . TRP A 1 175 ? 5.300 6.364 -13.509 1.00 76.38 175 TRP A C 1
ATOM 1425 O O . TRP A 1 175 ? 4.766 6.311 -12.410 1.00 76.38 175 TRP A O 1
ATOM 1435 N N . ASN A 1 176 ? 5.200 5.378 -14.402 1.00 79.94 176 ASN A N 1
ATOM 1436 C CA . ASN A 1 176 ? 4.399 4.185 -14.137 1.00 79.94 176 ASN A CA 1
ATOM 1437 C C . ASN A 1 176 ? 5.032 3.328 -13.042 1.00 79.94 176 ASN A C 1
ATOM 1439 O O . ASN A 1 176 ? 4.318 2.903 -12.144 1.00 79.94 176 ASN A O 1
ATOM 1443 N N . LEU A 1 177 ? 6.363 3.196 -13.042 1.00 76.75 177 LEU A N 1
ATOM 1444 C CA . LEU A 1 177 ? 7.087 2.539 -11.950 1.00 76.75 177 LEU A CA 1
ATOM 1445 C C . LEU A 1 177 ? 6.871 3.267 -10.614 1.00 76.75 177 LEU A C 1
ATOM 1447 O O . LEU A 1 177 ? 6.586 2.643 -9.599 1.00 76.75 177 LEU A O 1
ATOM 1451 N N . VAL A 1 178 ? 6.966 4.601 -10.606 1.00 80.88 178 VAL A N 1
ATOM 1452 C CA . VAL A 1 178 ? 6.735 5.394 -9.386 1.00 80.88 178 VAL A CA 1
ATOM 1453 C C . VAL A 1 178 ? 5.301 5.240 -8.885 1.00 80.88 178 VAL A C 1
ATOM 1455 O O . VAL A 1 178 ? 5.089 5.124 -7.679 1.00 80.88 178 VAL A O 1
ATOM 1458 N N . ILE A 1 179 ? 4.316 5.235 -9.785 1.00 85.06 179 ILE A N 1
ATOM 1459 C CA . ILE A 1 179 ? 2.904 5.037 -9.445 1.00 85.06 179 ILE A CA 1
ATOM 1460 C C . ILE A 1 179 ? 2.683 3.628 -8.889 1.00 85.06 179 ILE A C 1
ATOM 1462 O O . ILE A 1 179 ? 2.033 3.493 -7.857 1.00 85.06 179 ILE A O 1
ATOM 1466 N N . GLU A 1 180 ? 3.244 2.597 -9.517 1.00 83.38 180 GLU A N 1
ATOM 1467 C CA . GLU A 1 180 ? 3.154 1.205 -9.066 1.00 83.38 180 GLU A CA 1
ATOM 1468 C C . GLU A 1 180 ? 3.707 1.049 -7.642 1.00 83.38 180 GLU A C 1
ATOM 1470 O O . GLU A 1 180 ? 2.973 0.657 -6.735 1.00 83.38 180 GLU A O 1
ATOM 1475 N N . GLU A 1 181 ? 4.939 1.496 -7.399 1.00 80.44 181 GLU A N 1
ATOM 1476 C CA . GLU A 1 181 ? 5.566 1.458 -6.071 1.00 80.44 181 GLU A CA 1
ATOM 1477 C C . GLU A 1 181 ? 4.796 2.295 -5.036 1.00 80.44 181 GLU A C 1
ATOM 1479 O O . GLU A 1 181 ? 4.559 1.862 -3.906 1.00 80.44 181 GLU A O 1
ATOM 1484 N N . THR A 1 182 ? 4.341 3.494 -5.419 1.00 85.56 182 THR A N 1
ATOM 1485 C CA . THR A 1 182 ? 3.565 4.369 -4.524 1.00 85.56 182 THR A CA 1
ATOM 1486 C C . THR A 1 182 ? 2.226 3.738 -4.160 1.00 85.56 182 THR A C 1
ATOM 1488 O O . THR A 1 182 ? 1.814 3.800 -3.004 1.00 85.56 182 THR A O 1
ATOM 1491 N N . THR A 1 183 ? 1.536 3.125 -5.122 1.00 89.81 183 THR A N 1
ATOM 1492 C CA . THR A 1 183 ? 0.238 2.480 -4.883 1.00 89.81 183 THR A CA 1
ATOM 1493 C C . THR A 1 183 ? 0.382 1.210 -4.051 1.00 89.81 183 THR A C 1
ATOM 1495 O O . THR A 1 183 ? -0.456 0.991 -3.180 1.00 89.81 183 THR A O 1
ATOM 1498 N N . ASN A 1 184 ? 1.473 0.451 -4.211 1.00 84.88 184 ASN A N 1
ATOM 1499 C CA . ASN A 1 184 ? 1.837 -0.660 -3.324 1.0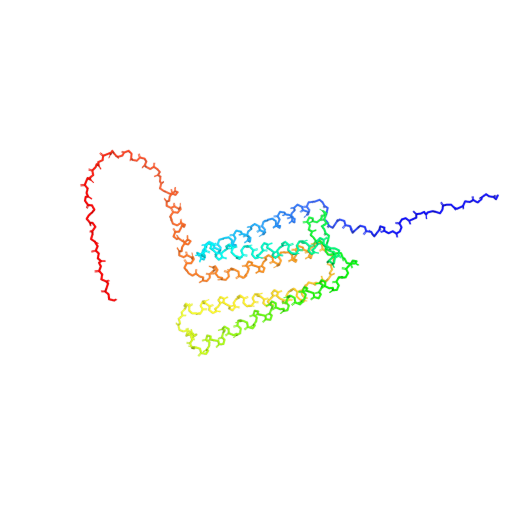0 84.88 184 ASN A CA 1
ATOM 1500 C C . ASN A 1 184 ? 2.014 -0.201 -1.873 1.00 84.88 184 ASN A C 1
ATOM 1502 O O . ASN A 1 184 ? 1.423 -0.783 -0.966 1.00 84.88 184 ASN A O 1
ATOM 1506 N N . LEU A 1 185 ? 2.770 0.873 -1.634 1.00 84.06 185 LEU A N 1
ATOM 1507 C CA . LEU A 1 185 ? 2.939 1.423 -0.283 1.00 84.06 185 LEU A CA 1
ATOM 1508 C C . LEU A 1 185 ? 1.617 1.958 0.288 1.00 84.06 185 LEU A C 1
ATOM 1510 O O . LEU A 1 185 ? 1.268 1.660 1.432 1.00 84.06 185 LEU A O 1
ATOM 1514 N N . LEU A 1 186 ? 0.845 2.691 -0.523 1.00 87.88 186 LEU A N 1
ATOM 1515 C CA . LEU A 1 186 ? -0.452 3.237 -0.121 1.00 87.88 186 LEU A CA 1
ATOM 1516 C C . LEU A 1 186 ? -1.441 2.127 0.248 1.00 87.88 186 LEU A C 1
ATOM 1518 O O . LEU A 1 186 ? -2.210 2.291 1.192 1.00 87.88 186 LEU A O 1
ATOM 1522 N N . PHE A 1 187 ? -1.421 1.002 -0.469 1.00 88.31 187 PHE A N 1
ATOM 1523 C CA . PHE A 1 187 ? -2.258 -0.154 -0.169 1.00 88.31 187 PHE A CA 1
ATOM 1524 C C . PHE A 1 187 ? -2.011 -0.652 1.257 1.00 88.31 187 PHE A C 1
ATOM 1526 O O . PHE A 1 187 ? -2.960 -0.761 2.033 1.00 88.31 187 PHE A O 1
ATOM 1533 N N . PHE A 1 188 ? -0.750 -0.857 1.653 1.00 84.25 188 PHE A N 1
ATOM 1534 C CA . PHE A 1 188 ? -0.420 -1.281 3.018 1.00 84.25 188 PHE A CA 1
ATOM 1535 C C . PHE A 1 188 ? -0.862 -0.266 4.074 1.00 84.25 188 PHE A C 1
ATOM 1537 O O . PHE A 1 188 ? -1.430 -0.645 5.101 1.00 84.25 188 PHE A O 1
ATOM 1544 N N . ASP A 1 189 ? -0.665 1.024 3.816 1.00 85.06 189 ASP A N 1
ATOM 1545 C CA . ASP A 1 189 ? -1.081 2.069 4.748 1.00 85.06 189 ASP A CA 1
ATOM 1546 C C . ASP A 1 189 ? -2.608 2.099 4.902 1.00 85.06 189 ASP A C 1
ATOM 1548 O O . ASP A 1 189 ? -3.124 2.160 6.021 1.00 85.06 189 ASP A O 1
ATOM 1552 N N . VAL A 1 190 ? -3.348 1.981 3.798 1.00 87.81 190 VAL A N 1
ATOM 1553 C CA . VAL A 1 190 ? -4.817 1.957 3.788 1.00 87.81 190 VAL A CA 1
ATOM 1554 C C . VAL A 1 190 ? -5.381 0.708 4.465 1.00 87.81 190 VAL A C 1
ATOM 1556 O O . VAL A 1 190 ? -6.465 0.786 5.041 1.00 87.81 190 VAL A O 1
ATOM 1559 N N . LEU A 1 191 ? -4.659 -0.414 4.496 1.00 83.75 191 LEU A N 1
ATOM 1560 C CA . LEU A 1 191 ? -5.061 -1.572 5.300 1.00 83.75 191 LEU A CA 1
ATOM 1561 C C . LEU A 1 191 ? -5.000 -1.281 6.802 1.00 83.75 191 LEU A C 1
ATOM 1563 O O . LEU A 1 191 ? -5.863 -1.732 7.553 1.00 83.75 191 LEU A O 1
ATOM 1567 N N . VAL A 1 192 ? -4.009 -0.515 7.263 1.00 82.69 192 VAL A N 1
ATOM 1568 C CA . VAL A 1 192 ? -3.791 -0.255 8.697 1.00 82.69 192 VAL A CA 1
ATOM 1569 C C . VAL A 1 192 ? -4.589 0.957 9.193 1.00 82.69 192 VAL A C 1
ATOM 1571 O O . VAL A 1 192 ? -5.064 0.983 10.334 1.00 82.69 192 VAL A O 1
ATOM 1574 N N . LEU A 1 193 ? -4.778 1.964 8.345 1.00 84.06 193 LEU A N 1
ATOM 1575 C CA . LEU A 1 193 ? -5.339 3.265 8.709 1.00 84.06 193 LEU A CA 1
ATOM 1576 C C . LEU A 1 193 ? -6.770 3.195 9.288 1.00 84.06 193 LEU A C 1
ATOM 1578 O O . LEU A 1 193 ? -7.008 3.817 10.329 1.00 84.06 193 LEU A O 1
ATOM 1582 N N . PRO A 1 194 ? -7.714 2.394 8.751 1.00 85.69 194 PRO A N 1
ATOM 1583 C CA . PRO A 1 194 ? -9.024 2.194 9.364 1.00 85.69 194 PRO A CA 1
ATOM 1584 C C . PRO A 1 194 ? -8.923 1.633 10.788 1.00 85.69 194 PRO A C 1
ATOM 1586 O O . PRO A 1 194 ? -9.639 2.090 11.681 1.00 85.69 194 PRO A O 1
ATOM 1589 N N . TYR A 1 195 ? -8.002 0.699 11.053 1.00 82.19 195 TYR A N 1
ATOM 1590 C CA . TYR A 1 195 ? -7.799 0.177 12.411 1.00 82.19 195 TYR A CA 1
ATOM 1591 C C . TYR A 1 195 ? -7.321 1.258 13.372 1.00 82.19 195 TYR A C 1
ATOM 1593 O O . TYR A 1 195 ? -7.779 1.308 14.516 1.00 82.19 195 TYR A O 1
ATOM 1601 N N . LEU A 1 196 ? -6.439 2.144 12.913 1.00 81.06 196 LEU A N 1
ATOM 1602 C CA . LEU A 1 196 ? -5.921 3.236 13.727 1.00 81.06 196 LEU A CA 1
ATOM 1603 C C . LEU A 1 196 ? -6.997 4.294 14.013 1.00 81.06 196 LEU A C 1
ATOM 1605 O O . LEU A 1 196 ? -7.150 4.740 15.150 1.00 81.06 196 LEU A O 1
ATOM 1609 N N . ILE A 1 197 ? -7.782 4.676 13.003 1.00 85.06 197 ILE A N 1
ATOM 1610 C CA . ILE A 1 197 ? -8.808 5.720 13.128 1.00 85.06 197 ILE A CA 1
ATOM 1611 C C . ILE A 1 197 ? -9.964 5.261 14.018 1.00 85.06 197 ILE A C 1
ATOM 1613 O O . ILE A 1 197 ? -10.414 6.022 14.878 1.00 85.06 197 ILE A O 1
ATOM 1617 N N . PHE A 1 198 ? -10.447 4.030 13.851 1.00 81.38 198 PHE A N 1
ATOM 1618 C CA . PHE A 1 198 ? -11.682 3.592 14.504 1.00 81.38 198 PHE A CA 1
ATOM 1619 C C . PHE A 1 198 ? -11.471 2.945 15.884 1.00 81.38 198 PHE A C 1
ATOM 1621 O O . PHE A 1 198 ? -12.415 2.898 16.685 1.00 81.38 198 PHE A O 1
ATOM 1628 N N . ASN A 1 199 ? -10.247 2.536 16.244 1.00 80.88 199 ASN A N 1
ATOM 1629 C CA . ASN A 1 199 ? -9.973 1.934 17.549 1.00 80.88 199 ASN A CA 1
ATOM 1630 C C . ASN A 1 199 ? -9.804 2.981 18.668 1.00 80.88 199 ASN A C 1
ATOM 1632 O O . ASN A 1 199 ? -8.726 3.525 18.914 1.00 80.88 199 ASN A O 1
ATOM 1636 N N . LYS A 1 200 ? -10.883 3.214 19.427 1.00 79.50 200 LYS A N 1
ATOM 1637 C CA . LYS A 1 200 ? -10.910 4.158 20.562 1.00 79.50 200 LYS A CA 1
ATOM 1638 C C . LYS A 1 200 ? -9.863 3.875 21.640 1.00 79.50 200 LYS A C 1
ATOM 1640 O O . LYS A 1 200 ? -9.437 4.814 22.307 1.00 79.50 200 LYS A O 1
ATOM 1645 N N . ARG A 1 201 ? -9.481 2.612 21.843 1.00 78.50 201 ARG A N 1
ATOM 1646 C CA . ARG A 1 201 ? -8.511 2.240 22.880 1.00 78.50 201 ARG A CA 1
ATOM 1647 C C . ARG A 1 201 ? -7.127 2.792 22.548 1.00 78.50 201 ARG A C 1
ATOM 1649 O O . ARG A 1 201 ? -6.509 3.412 23.405 1.00 78.50 201 ARG A O 1
ATOM 1656 N N . ILE A 1 202 ? -6.716 2.681 21.285 1.00 74.31 202 ILE A N 1
ATOM 1657 C CA . ILE A 1 202 ? -5.454 3.246 20.792 1.00 74.31 202 ILE A CA 1
ATOM 1658 C C . ILE A 1 202 ? -5.460 4.769 20.963 1.00 74.31 202 ILE A C 1
ATOM 1660 O O . ILE A 1 202 ? -4.518 5.334 21.507 1.00 74.31 202 ILE A O 1
ATOM 1664 N N . HIS A 1 203 ? -6.562 5.444 20.615 1.00 80.19 203 HIS A N 1
ATOM 1665 C CA . HIS A 1 203 ? -6.694 6.892 20.837 1.00 80.19 203 HIS A CA 1
ATOM 1666 C C . HIS A 1 203 ? -6.581 7.291 22.310 1.00 80.19 203 HIS A C 1
ATOM 1668 O O . HIS A 1 203 ? -6.029 8.345 22.625 1.00 80.19 203 HIS A O 1
ATOM 1674 N N . GLN A 1 204 ? -7.109 6.474 23.223 1.00 83.94 204 GLN A N 1
ATOM 1675 C CA . GLN A 1 204 ? -6.997 6.715 24.662 1.00 83.94 204 GLN A CA 1
ATOM 1676 C C . GLN A 1 204 ? -5.562 6.524 25.160 1.00 83.94 204 GLN A C 1
ATOM 1678 O O . GLN A 1 204 ? -5.085 7.363 25.922 1.00 83.94 204 GLN A O 1
ATOM 1683 N N . GLU A 1 205 ? -4.867 5.484 24.702 1.00 80.56 205 GLU A N 1
ATOM 1684 C CA . GLU A 1 205 ? -3.466 5.213 25.046 1.00 80.56 205 GLU A CA 1
ATOM 1685 C C . GLU A 1 205 ? -2.526 6.289 24.482 1.00 80.56 205 GLU A C 1
ATOM 1687 O O . GLU A 1 205 ? -1.739 6.863 25.235 1.00 80.56 205 GLU A O 1
ATOM 1692 N N . ILE A 1 206 ? -2.685 6.680 23.212 1.00 80.44 206 ILE A N 1
ATOM 1693 C CA . ILE A 1 206 ? -1.941 7.794 22.597 1.00 80.44 206 ILE A CA 1
ATOM 1694 C C . ILE A 1 206 ? -2.193 9.092 23.363 1.00 80.44 206 ILE A C 1
ATOM 1696 O O . ILE A 1 206 ? -1.258 9.822 23.691 1.00 80.44 206 ILE A O 1
ATOM 1700 N N . ARG A 1 207 ? -3.455 9.387 23.697 1.00 84.81 207 ARG A N 1
ATOM 1701 C CA . ARG A 1 207 ? -3.799 10.592 24.461 1.00 84.81 207 ARG A CA 1
ATOM 1702 C C . ARG A 1 207 ? -3.215 10.549 25.875 1.00 84.81 207 ARG A C 1
ATOM 1704 O O . ARG A 1 207 ? -2.847 11.601 26.394 1.00 84.81 207 ARG A O 1
ATOM 1711 N N . ALA A 1 208 ? -3.130 9.377 26.505 1.00 83.75 208 ALA A N 1
ATOM 1712 C CA . ALA A 1 208 ? -2.485 9.217 27.803 1.00 83.75 208 ALA A CA 1
ATOM 1713 C C . ALA A 1 208 ? -0.979 9.490 27.698 1.00 83.75 208 ALA A C 1
ATOM 1715 O O . ALA A 1 208 ? -0.478 10.354 28.416 1.00 83.75 208 ALA A O 1
ATOM 1716 N N . ILE A 1 209 ? -0.283 8.848 26.756 1.00 83.06 209 ILE A N 1
ATOM 1717 C CA . ILE A 1 209 ? 1.156 9.042 26.513 1.00 83.06 209 ILE A CA 1
ATOM 1718 C C . ILE A 1 209 ? 1.458 10.506 26.177 1.00 83.06 209 ILE A C 1
ATOM 1720 O O . ILE A 1 209 ? 2.342 11.105 26.787 1.00 83.06 209 ILE A O 1
ATOM 1724 N N . GLY A 1 210 ? 0.676 11.124 25.287 1.00 84.75 210 GLY A N 1
ATOM 1725 C CA . GLY A 1 210 ? 0.822 12.535 24.930 1.00 84.75 210 GLY A CA 1
ATOM 1726 C C . GLY A 1 210 ? 0.650 13.467 26.131 1.00 84.75 210 GLY A C 1
ATOM 1727 O O . GLY A 1 210 ? 1.427 14.402 26.299 1.00 84.75 210 GLY A O 1
ATOM 1728 N N . LYS A 1 211 ? -0.305 13.185 27.030 1.00 86.94 211 LYS A N 1
ATOM 1729 C CA . LYS A 1 211 ? -0.463 13.943 28.283 1.00 86.94 211 LYS A CA 1
ATOM 1730 C C . LYS A 1 211 ? 0.722 13.765 29.230 1.00 86.94 211 LYS A C 1
ATOM 1732 O O . LYS A 1 211 ? 1.130 14.750 29.841 1.00 86.94 211 LYS A O 1
ATOM 1737 N N . TYR A 1 212 ? 1.265 12.554 29.365 1.00 81.69 212 TYR A N 1
ATOM 1738 C CA . TYR A 1 212 ? 2.456 12.312 30.186 1.00 81.69 212 TYR A CA 1
ATOM 1739 C C . TYR A 1 212 ? 3.682 13.034 29.617 1.00 81.69 212 TYR A C 1
ATOM 1741 O O . TYR A 1 212 ? 4.333 13.765 30.358 1.00 81.69 212 TYR A O 1
ATOM 1749 N N . SER A 1 213 ? 3.935 12.914 28.310 1.00 86.44 213 SER A N 1
ATOM 1750 C CA . SER A 1 213 ? 5.063 13.559 27.624 1.00 86.44 213 SER A CA 1
ATOM 1751 C C . SER A 1 213 ? 4.969 15.087 27.640 1.00 86.44 213 SER A C 1
ATOM 1753 O O . SER A 1 213 ? 5.963 15.779 27.854 1.00 86.44 213 SER A O 1
ATOM 1755 N N . LEU A 1 214 ? 3.772 15.644 27.442 1.00 82.00 214 LEU A N 1
ATOM 1756 C CA . LEU A 1 214 ? 3.563 17.089 27.495 1.00 82.00 214 LEU A CA 1
ATOM 1757 C C . LEU A 1 214 ? 3.709 17.614 28.929 1.00 82.00 214 LEU A C 1
ATOM 1759 O O . LEU A 1 214 ? 4.276 18.680 29.143 1.00 82.00 214 LEU A O 1
ATOM 1763 N N . ARG A 1 215 ? 3.247 16.854 29.930 1.00 82.81 215 ARG A N 1
ATOM 1764 C CA . ARG A 1 215 ? 3.391 17.221 31.344 1.00 82.81 215 ARG A CA 1
ATOM 1765 C C . ARG A 1 215 ? 4.840 17.112 31.829 1.00 82.81 215 ARG A C 1
ATOM 1767 O O . ARG A 1 215 ? 5.226 17.935 32.650 1.00 82.81 215 ARG A O 1
ATOM 1774 N N . SER A 1 216 ? 5.638 16.167 31.327 1.00 81.62 216 SER A N 1
ATOM 1775 C CA . SER A 1 216 ? 7.076 16.101 31.632 1.00 81.62 216 SER A CA 1
ATOM 1776 C C . SER A 1 216 ? 7.870 17.234 30.983 1.00 81.62 216 SER A C 1
ATOM 1778 O O . SER A 1 216 ? 8.842 17.696 31.567 1.00 81.62 216 SER A O 1
ATOM 1780 N N . LEU A 1 217 ? 7.448 17.708 29.805 1.00 78.25 217 LEU A N 1
ATOM 1781 C CA . LEU A 1 217 ? 8.046 18.878 29.150 1.00 78.25 217 LEU A CA 1
ATOM 1782 C C . LEU A 1 217 ? 7.635 20.197 29.820 1.00 78.25 217 LEU A C 1
ATOM 1784 O O . LEU A 1 217 ? 8.440 21.115 29.921 1.00 78.25 217 LEU A O 1
ATOM 1788 N N . LEU A 1 218 ? 6.387 20.290 30.288 1.00 78.50 218 LEU A N 1
ATOM 1789 C CA . LEU A 1 218 ? 5.843 21.488 30.931 1.00 78.50 218 LEU A CA 1
ATOM 1790 C C . LEU A 1 218 ? 6.095 21.559 32.435 1.00 78.50 218 LEU A C 1
ATOM 1792 O O . LEU A 1 218 ? 5.816 22.603 33.013 1.00 78.50 218 LEU A O 1
ATOM 1796 N N . SER A 1 219 ? 6.577 20.500 33.095 1.00 71.00 219 SER A N 1
ATOM 1797 C CA . SER A 1 219 ? 7.056 20.627 34.469 1.00 71.00 219 SER A CA 1
ATOM 1798 C C . SER A 1 219 ? 8.405 21.340 34.418 1.00 71.00 219 SER A C 1
ATOM 1800 O O . SER A 1 219 ? 9.392 20.708 34.027 1.00 71.00 219 SER A O 1
ATOM 1802 N N . PRO A 1 220 ? 8.500 22.624 34.810 1.00 63.09 220 PRO A N 1
ATOM 1803 C CA . PRO A 1 220 ? 9.804 23.221 35.008 1.00 63.09 220 PRO A CA 1
ATOM 1804 C C . PRO A 1 220 ? 10.467 22.366 36.082 1.00 63.09 220 PRO A C 1
ATOM 1806 O O . PRO A 1 220 ? 9.810 22.005 37.068 1.00 63.09 220 PRO A O 1
ATOM 1809 N N . GLN A 1 221 ? 11.743 22.033 35.911 1.00 54.66 221 GLN A N 1
ATOM 1810 C CA . GLN A 1 221 ? 12.573 21.624 37.033 1.00 54.66 221 GLN A CA 1
ATOM 1811 C C . GLN A 1 221 ? 12.572 22.767 38.060 1.00 54.66 221 GLN A C 1
ATOM 1813 O O . GLN A 1 221 ? 13.493 23.568 38.155 1.00 54.66 221 GLN A O 1
ATOM 1818 N N . SER A 1 222 ? 11.521 22.856 38.869 1.00 51.88 222 SER A N 1
ATOM 1819 C CA . SER A 1 222 ? 11.609 23.430 40.190 1.00 51.88 222 SER A CA 1
ATOM 1820 C C . SER A 1 222 ? 12.380 22.390 40.978 1.00 51.88 222 SER A C 1
ATOM 1822 O O . SER A 1 222 ? 11.813 21.502 41.618 1.00 51.88 222 SER A O 1
ATOM 1824 N N . SER A 1 223 ? 13.702 22.467 40.847 1.00 54.00 223 SER A N 1
ATOM 1825 C CA . SER A 1 223 ? 14.678 21.947 41.784 1.00 54.00 223 SER A CA 1
ATOM 1826 C C . SER A 1 223 ? 14.370 22.549 43.150 1.00 54.00 223 SER A C 1
ATOM 1828 O O . SER A 1 223 ? 15.044 23.452 43.642 1.00 54.00 223 SER A O 1
ATOM 1830 N N . LYS A 1 224 ? 13.304 22.067 43.784 1.00 50.78 224 LYS A N 1
ATOM 1831 C CA . LYS A 1 224 ? 13.096 22.265 45.198 1.00 50.78 224 LYS A CA 1
ATOM 1832 C C . LYS A 1 224 ? 13.983 21.238 45.868 1.00 50.78 224 LYS A C 1
ATOM 1834 O O . LYS A 1 224 ? 13.573 20.117 46.153 1.00 50.78 224 LYS A O 1
ATOM 1839 N N . ILE A 1 225 ? 15.216 21.679 46.099 1.00 56.59 225 ILE A N 1
ATOM 1840 C CA . ILE A 1 225 ? 15.988 21.352 47.290 1.00 56.59 225 ILE A CA 1
ATOM 1841 C C . ILE A 1 225 ? 14.998 21.437 48.461 1.00 56.59 225 ILE A C 1
ATOM 1843 O O . ILE A 1 225 ? 14.708 22.510 48.985 1.00 56.59 225 ILE A O 1
ATOM 1847 N N . ARG A 1 226 ? 14.360 20.321 48.807 1.00 48.91 226 ARG A N 1
ATOM 1848 C CA . ARG A 1 226 ? 13.603 20.175 50.043 1.00 48.91 226 ARG A CA 1
ATOM 1849 C C . ARG A 1 226 ? 14.187 18.954 50.711 1.00 48.91 226 ARG A C 1
ATOM 1851 O O . ARG A 1 226 ? 14.136 17.851 50.174 1.00 48.91 226 ARG A O 1
ATOM 1858 N N . GLY A 1 227 ? 14.872 19.240 51.809 1.00 49.31 227 GLY A N 1
ATOM 1859 C CA . GLY A 1 227 ? 15.737 18.314 52.498 1.00 49.31 227 GLY A CA 1
ATOM 1860 C C . GLY A 1 227 ? 15.042 17.024 52.899 1.00 49.31 227 GLY A C 1
ATOM 1861 O O . GLY A 1 227 ? 13.820 16.945 53.021 1.00 49.31 227 GLY A O 1
ATOM 1862 N N . LYS A 1 228 ? 15.901 16.034 53.147 1.00 52.31 228 LYS A N 1
ATOM 1863 C CA . LYS A 1 228 ? 15.683 14.914 54.060 1.00 52.31 228 LYS A CA 1
ATOM 1864 C C . LYS A 1 228 ? 14.631 15.260 55.122 1.00 52.31 228 LYS A C 1
ATOM 1866 O O . LYS A 1 228 ? 14.953 15.866 56.137 1.00 52.31 228 LYS A O 1
ATOM 1871 N N . HIS A 1 229 ? 13.404 14.801 54.927 1.00 49.41 229 HIS A N 1
ATOM 1872 C CA . HIS A 1 229 ? 12.562 14.442 56.050 1.00 49.41 229 HIS A CA 1
ATOM 1873 C C . HIS A 1 229 ? 12.100 13.014 55.829 1.00 49.41 229 HIS A C 1
ATOM 1875 O O . HIS A 1 229 ? 11.323 12.707 54.933 1.00 49.41 229 HIS A O 1
ATOM 1881 N N . ASN A 1 230 ? 12.684 12.147 56.641 1.00 61.94 230 ASN A N 1
ATOM 1882 C CA . ASN A 1 230 ? 12.302 10.769 56.865 1.00 61.94 230 ASN A CA 1
ATOM 1883 C C . ASN A 1 230 ? 10.895 10.739 57.487 1.00 61.94 230 ASN A C 1
ATOM 1885 O O . ASN A 1 230 ? 10.702 11.400 58.513 1.00 61.94 230 ASN A O 1
ATOM 1889 N N . PRO A 1 231 ? 9.956 9.949 56.947 1.00 49.72 231 PRO A N 1
ATOM 1890 C CA . PRO A 1 231 ? 8.989 9.277 57.786 1.00 49.72 231 PRO A CA 1
ATOM 1891 C C . PRO A 1 231 ? 9.153 7.771 57.594 1.00 49.72 231 PRO A C 1
ATOM 1893 O O . PRO A 1 231 ? 8.757 7.182 56.588 1.00 49.72 231 PRO A O 1
ATOM 1896 N N . LYS A 1 232 ? 9.716 7.140 58.624 1.00 54.34 232 LYS A N 1
ATOM 1897 C CA . LYS A 1 232 ? 9.493 5.729 58.918 1.00 54.34 232 LYS A CA 1
ATOM 1898 C C . LYS A 1 232 ? 7.976 5.542 59.047 1.00 54.34 232 LYS A C 1
ATOM 1900 O O . LYS A 1 232 ? 7.399 5.880 60.073 1.00 54.34 232 LYS A O 1
ATOM 1905 N N . GLY A 1 233 ? 7.332 5.072 57.985 1.00 51.59 233 GLY A N 1
ATOM 1906 C CA . GLY A 1 233 ? 5.881 4.936 57.891 1.00 51.59 233 GLY A CA 1
ATOM 1907 C C . GLY A 1 233 ? 5.492 3.586 57.306 1.00 51.59 233 GLY A C 1
ATOM 1908 O O . GLY A 1 233 ? 5.125 3.497 56.145 1.00 51.59 233 GLY A O 1
ATOM 1909 N N . CYS A 1 234 ? 5.663 2.546 58.124 1.00 55.31 234 CYS A N 1
ATOM 1910 C CA . CYS A 1 234 ? 4.936 1.273 58.153 1.00 55.31 234 CYS A CA 1
ATOM 1911 C C . CYS A 1 234 ? 4.019 0.954 56.947 1.00 55.31 234 CYS A C 1
ATOM 1913 O O . CYS A 1 234 ? 2.827 1.264 56.955 1.00 55.31 234 CYS A O 1
ATOM 1915 N N . TRP A 1 235 ? 4.542 0.228 55.953 1.00 44.56 235 TRP A N 1
ATOM 1916 C CA . TRP A 1 235 ? 3.715 -0.465 54.962 1.00 44.56 235 TRP A CA 1
ATOM 1917 C C . TRP A 1 235 ? 3.242 -1.801 55.539 1.00 44.56 235 TRP A C 1
ATOM 1919 O O . TRP A 1 235 ? 3.905 -2.833 55.433 1.00 44.56 235 TRP A O 1
ATOM 1929 N N . ARG A 1 236 ? 2.077 -1.766 56.188 1.00 54.44 236 ARG A N 1
ATOM 1930 C CA . ARG A 1 236 ? 1.350 -2.952 56.645 1.00 54.44 236 ARG A CA 1
ATOM 1931 C C . ARG A 1 236 ? 0.677 -3.612 55.438 1.00 54.44 236 ARG A C 1
ATOM 1933 O O . ARG A 1 236 ? -0.390 -3.188 55.005 1.00 54.44 236 ARG A O 1
ATOM 1940 N N . TRP A 1 237 ? 1.306 -4.654 54.899 1.00 44.53 237 TRP A N 1
ATOM 1941 C CA . TRP A 1 237 ? 0.719 -5.533 53.887 1.00 44.53 237 TRP A CA 1
ATOM 1942 C C . TRP A 1 237 ? -0.532 -6.224 54.449 1.00 44.53 237 TRP A C 1
ATOM 1944 O O . TRP A 1 237 ? -0.432 -7.152 55.250 1.00 44.53 237 TRP A O 1
ATOM 1954 N N . LYS A 1 238 ? -1.725 -5.797 54.025 1.00 52.47 238 LYS A N 1
ATOM 1955 C CA . LYS A 1 238 ? -2.938 -6.614 54.149 1.00 52.47 238 LYS A CA 1
ATOM 1956 C C . LYS A 1 238 ? -3.056 -7.486 52.899 1.00 52.47 238 LYS A C 1
ATOM 1958 O O . LYS A 1 238 ? -3.516 -7.030 51.858 1.00 52.47 238 LYS A O 1
ATOM 1963 N N . LYS A 1 239 ? -2.647 -8.752 53.029 1.00 57.72 239 LYS A N 1
ATOM 1964 C CA . LYS A 1 239 ? -3.119 -9.850 52.174 1.00 57.72 239 LYS A CA 1
ATOM 1965 C C . LYS A 1 239 ? -4.647 -9.896 52.274 1.00 57.72 239 LYS A C 1
ATOM 1967 O O . LYS A 1 239 ? -5.161 -10.090 53.370 1.00 57.72 239 LYS A O 1
ATOM 1972 N N . SER A 1 240 ? -5.353 -9.740 51.159 1.00 54.50 240 SER A N 1
ATOM 1973 C CA . SER A 1 240 ? -6.732 -10.221 51.042 1.00 54.50 240 SER A CA 1
ATOM 1974 C C . SER A 1 240 ? -6.733 -11.396 50.080 1.00 54.50 240 SER A C 1
ATOM 1976 O O . SER A 1 240 ? -6.517 -11.244 48.883 1.00 54.50 240 SER A O 1
ATOM 1978 N N . VAL A 1 241 ? -6.892 -12.569 50.681 1.00 61.59 241 VAL A N 1
ATOM 1979 C CA . VAL A 1 241 ? -7.234 -13.845 50.062 1.00 61.59 241 VAL A CA 1
ATOM 1980 C C . VAL A 1 241 ? -8.757 -13.972 50.143 1.00 61.59 241 VAL A C 1
ATOM 1982 O O . VAL A 1 241 ? -9.320 -13.787 51.219 1.00 61.59 241 VAL A O 1
ATOM 1985 N N . SER A 1 242 ? -9.407 -14.278 49.026 1.00 55.97 242 SER A N 1
ATOM 1986 C CA . SER A 1 242 ? -10.734 -14.914 48.894 1.00 55.97 242 SER A CA 1
ATOM 1987 C C . SER A 1 242 ? -10.841 -15.245 47.402 1.00 55.97 242 SER A C 1
ATOM 1989 O O . SER A 1 242 ? -10.770 -14.327 46.594 1.00 55.97 242 SER A O 1
ATOM 1991 N N . ILE A 1 243 ? -10.717 -16.492 46.932 1.00 62.00 243 ILE A N 1
ATOM 1992 C CA . ILE A 1 243 ? -11.598 -17.657 47.140 1.00 62.00 243 ILE A CA 1
ATOM 1993 C C . ILE A 1 243 ? -13.065 -17.228 47.078 1.00 62.00 243 ILE A C 1
ATOM 1995 O O . ILE A 1 243 ? -13.585 -16.721 48.068 1.00 62.00 243 ILE A O 1
ATOM 1999 N N . ILE A 1 244 ? -13.689 -17.356 45.906 1.00 65.12 244 ILE A N 1
ATOM 2000 C CA . ILE A 1 244 ? -14.585 -18.461 45.511 1.00 65.12 244 ILE A CA 1
ATOM 2001 C C . ILE A 1 244 ? -14.544 -18.544 43.981 1.00 65.12 244 ILE A C 1
ATOM 2003 O O . ILE A 1 244 ? -14.544 -17.467 43.343 1.00 65.12 244 ILE A O 1
#

Organism: NCBI:txid53326

Sequence (244 aa):
MSESPNLLKEDATQSPVPPQLFVGIDRTYTVLWYSFLSTSSLILHMFFIFARGLLLSEIRLMLAAILIFHFVVVILSNTDLLGVRWLDSLMSWMIMSSRNPYVYWVFNSLCNYVVALVNLAAYSILIALLWRRKLISFTRSNEIKMTLQVLCMVTCEVLFFIFWEFGLPEKFGAWNLVIEETTNLLFFDVLVLPYLIFNKRIHQEIRAIGKYSLRSLLSPQSSKIRGKHNPKGCWRWKKSVSII

Foldseek 3Di:
DDDDDPDDPPPPPPPPDPPLQDDPPVLVVLVVVLVVLVVVLVVLVVVVVVLVVDDPVVVVVVVVVVVVVVVVVVVCLPDPQQQWDQDPSNNDIDRDPVHPVVVVVVVVLVVLVVVLVVLVVVLVVVVVVCVVVVVPPVVDPLSVLVNVLSVQLNVVSVVLSCCVVPVQDPDPHPVSVSVVSSSVSVNSCSNCVSVCVSDVVNVVVVVVVVVVVVVVVPPPPPVPPDDDDDDPDDPDDDDDDDDD

Mean predicted aligned error: 14.01 Å

Solvent-accessible surface area (backbone atoms only — not comparable to full-atom values): 14828 Å² total; per-residue (Å²): 142,79,91,8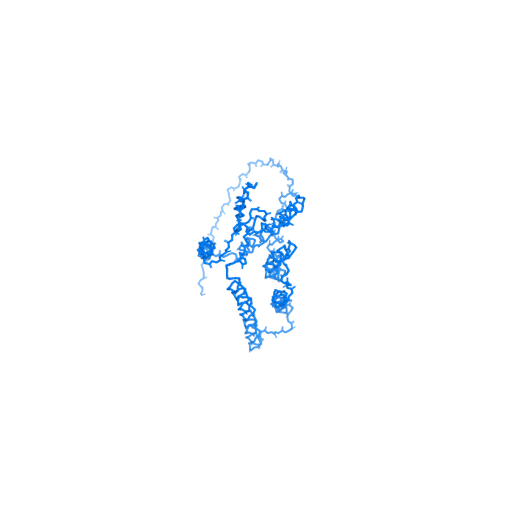3,83,87,75,81,83,71,75,86,73,73,69,77,76,74,75,72,80,52,71,71,72,63,44,57,52,52,51,53,49,50,51,50,52,53,52,53,51,50,52,52,50,52,50,51,54,60,75,64,68,65,56,72,68,60,54,50,52,53,52,51,52,54,50,52,53,49,50,52,52,52,52,48,36,73,33,87,82,56,28,42,39,80,35,80,84,72,75,40,79,42,73,39,75,89,42,65,48,64,59,56,51,53,50,53,51,50,50,51,52,48,55,52,48,51,48,54,49,52,51,52,49,50,53,50,53,36,56,75,67,62,68,71,52,88,84,40,79,69,52,52,45,55,53,48,35,53,51,50,42,52,52,49,52,53,51,51,48,50,39,65,78,72,59,64,73,92,60,93,46,66,66,50,54,52,49,52,55,50,49,56,54,48,50,58,47,52,65,49,46,44,59,61,74,64,35,63,65,59,55,51,51,52,51,48,52,51,52,52,56,51,48,62,69,67,49,72,87,74,80,68,88,66,75,95,72,88,73,96,69,84,85,78,82,75,84,83,86,75,90,132

pLDDT: mean 71.77, std 12.45, range [44.53, 92.5]

Nearest PDB structures (foldseek):
  9bia-assembly1_C  TM=4.722E-01  e=2.103E+00  Mus musculus
  8wma-assembly1_A  TM=3.150E-01  e=3.885E+00  Homo sapiens

Radius of gyration: 29.01 Å; Cα contacts (8 Å, |Δi|>4): 98; chains: 1; bounding box: 72×42×118 Å